Protein AF-A0A9X3F4F7-F1 (afdb_monomer_lite)

pLDDT: mean 77.29, std 17.69, range [34.66, 97.25]

Radius of gyration: 25.92 Å; chains: 1; bounding box: 95×56×56 Å

Organism: NCBI:txid889268

Sequence (203 aa):
MKIRSVAHRDLDVLRWAEISLAAAAAADTDDLLGTLRLRLQQIVFEAGGRPVLARVLVDGATHLHARLAAHPEPFAAQARAIAADLGDVWIEQVRFRTRPPAETEHGELLALHQALRDELEALAADPQRLAEYGPALAPLGSLVAPYLGLRPDDPEHLAARLSEVEALLLGLLAPDHPHPRPAAHLPAQDPAPVRASEHPEPR

Secondary structure (DSSP, 8-state):
------------SSEEEEEEEEGGG-SSHHHHHHHHHHHHHHHHHHHTSS-EEEEEEEEEE-TTHHHHHH-HHHHHHHHHHHHHHHSSEEEEEEEEEEE--TT---HHHHHHHHHHHHHHHHHHT-HHHHHTTHHHHHHHHHHHTTTS---TT-HHHHHHHHHHHHHHHHHHTSTTS---PPP--------------PPPPP-

Structure (mmCIF, N/CA/C/O backbone):
data_AF-A0A9X3F4F7-F1
#
_entry.id   AF-A0A9X3F4F7-F1
#
loop_
_atom_site.group_PDB
_atom_site.id
_atom_site.type_symbol
_atom_site.label_atom_id
_atom_site.label_alt_id
_atom_site.label_comp_id
_atom_site.label_asym_id
_atom_site.label_entity_id
_atom_site.label_seq_id
_atom_site.pdbx_PDB_ins_code
_atom_site.Cartn_x
_atom_site.Cartn_y
_atom_site.Cartn_z
_atom_site.occupancy
_atom_site.B_iso_or_equiv
_atom_site.auth_seq_id
_atom_site.auth_comp_id
_atom_site.auth_asym_id
_atom_site.auth_atom_id
_atom_site.pdbx_PDB_model_num
ATOM 1 N N . MET A 1 1 ? -17.962 -40.912 28.529 1.00 48.28 1 MET A N 1
ATOM 2 C CA . MET A 1 1 ? -17.866 -39.537 29.069 1.00 48.28 1 MET A CA 1
ATOM 3 C C . MET A 1 1 ? -18.804 -38.655 28.252 1.00 48.28 1 MET A C 1
ATOM 5 O O . MET A 1 1 ? -18.691 -38.684 27.036 1.00 48.28 1 MET A O 1
ATOM 9 N N . LYS A 1 2 ? -19.794 -37.987 28.864 1.00 70.25 2 LYS A N 1
ATOM 10 C CA . LYS A 1 2 ? -20.764 -37.124 28.154 1.00 70.25 2 LYS A CA 1
ATOM 11 C C . LYS A 1 2 ? -20.576 -35.673 28.599 1.00 70.25 2 LYS A C 1
ATOM 13 O O . LYS A 1 2 ? -20.484 -35.417 29.796 1.00 70.25 2 LYS A O 1
ATOM 18 N N . ILE A 1 3 ? -20.514 -34.753 27.640 1.00 80.25 3 ILE A N 1
ATOM 19 C CA . ILE A 1 3 ? -20.420 -33.307 27.881 1.00 80.25 3 ILE A CA 1
ATOM 20 C C . ILE A 1 3 ? -21.778 -32.813 28.403 1.00 80.25 3 ILE A C 1
ATOM 22 O O . ILE A 1 3 ? -22.813 -33.156 27.835 1.00 80.25 3 ILE A O 1
ATOM 26 N N . ARG A 1 4 ? -21.772 -32.050 29.507 1.00 87.31 4 ARG A N 1
ATOM 27 C CA . ARG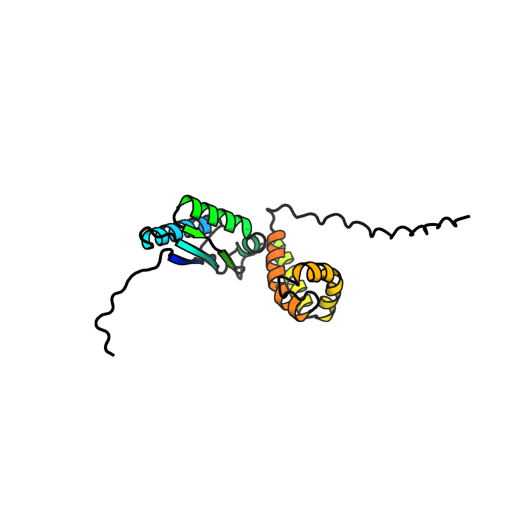 A 1 4 ? -22.987 -31.552 30.185 1.00 87.31 4 ARG A CA 1
ATOM 28 C C . ARG A 1 4 ? -23.524 -30.247 29.594 1.00 87.31 4 ARG A C 1
ATOM 30 O O . ARG A 1 4 ? -24.734 -30.061 29.572 1.00 87.31 4 ARG A O 1
ATOM 37 N N . SER A 1 5 ? -22.646 -29.366 29.126 1.00 81.50 5 SER A N 1
ATOM 38 C CA . SER A 1 5 ? -23.013 -28.151 28.398 1.00 81.50 5 SER A CA 1
ATOM 39 C C . SER A 1 5 ? -21.795 -27.568 27.685 1.00 81.50 5 SER A C 1
ATOM 41 O O . SER A 1 5 ? -20.651 -27.865 28.033 1.00 81.50 5 SER A O 1
ATOM 43 N N . VAL A 1 6 ? -22.060 -26.732 26.686 1.00 81.38 6 VAL A N 1
ATOM 44 C CA . VAL A 1 6 ? -21.076 -25.883 26.014 1.00 81.38 6 VAL A CA 1
ATOM 45 C C . VAL A 1 6 ? -21.613 -24.458 26.088 1.00 81.38 6 VAL A C 1
ATOM 47 O O . VAL A 1 6 ? -22.797 -24.237 25.839 1.00 81.38 6 VAL A O 1
ATOM 50 N N . ALA A 1 7 ? -20.763 -23.504 26.460 1.00 80.69 7 ALA A N 1
ATOM 51 C CA . ALA A 1 7 ? -21.097 -22.086 26.493 1.00 80.69 7 ALA A CA 1
ATOM 52 C C . ALA A 1 7 ? -20.003 -21.301 25.771 1.00 80.69 7 ALA A C 1
ATOM 54 O O . ALA A 1 7 ? -18.820 -21.480 26.060 1.00 80.69 7 ALA A O 1
ATOM 55 N N . HIS A 1 8 ? -20.403 -20.440 24.838 1.00 77.75 8 HIS A N 1
ATOM 56 C CA . HIS A 1 8 ? -19.481 -19.562 24.133 1.00 77.75 8 HIS A CA 1
ATOM 57 C C . HIS A 1 8 ? -18.966 -18.472 25.081 1.00 77.75 8 HIS A C 1
ATOM 59 O O . HIS A 1 8 ? -19.742 -17.855 25.815 1.00 77.75 8 HIS A O 1
ATOM 65 N N . ARG A 1 9 ? -17.652 -18.248 25.078 1.00 78.25 9 ARG A N 1
ATOM 66 C CA . ARG A 1 9 ? -16.990 -17.151 25.786 1.00 78.25 9 ARG A CA 1
ATOM 67 C C . ARG A 1 9 ? -16.047 -16.485 24.800 1.00 78.25 9 ARG A C 1
ATOM 69 O O . ARG A 1 9 ? -15.097 -17.118 24.352 1.00 78.25 9 ARG A O 1
ATOM 76 N N . ASP A 1 10 ? -16.319 -15.226 24.481 1.00 66.50 10 ASP A N 1
ATOM 77 C CA . ASP A 1 10 ? -15.391 -14.410 23.709 1.00 66.50 10 ASP A CA 1
ATOM 78 C C . ASP A 1 10 ? -14.140 -14.154 24.559 1.00 66.50 10 ASP A C 1
ATOM 80 O O . ASP A 1 10 ? -14.190 -13.435 25.554 1.00 66.50 10 ASP A O 1
ATOM 84 N N . LEU A 1 11 ? -13.030 -14.792 24.185 1.00 74.75 11 LEU A N 1
ATOM 85 C CA . LEU A 1 11 ? -11.696 -14.555 24.756 1.00 74.75 11 LEU A CA 1
ATOM 86 C C . LEU A 1 11 ? -10.902 -13.525 23.938 1.00 74.75 11 LEU A C 1
ATOM 88 O O . LEU A 1 11 ? -9.728 -13.286 24.209 1.00 74.75 11 LEU A O 1
ATOM 92 N N . ASP A 1 12 ? -11.531 -12.954 22.912 1.00 74.56 12 ASP A N 1
ATOM 93 C CA . ASP A 1 12 ? -10.879 -12.060 21.972 1.00 74.56 12 ASP A CA 1
ATOM 94 C C . ASP A 1 12 ? -10.827 -10.622 22.506 1.00 74.56 12 ASP A C 1
ATOM 96 O O . ASP A 1 12 ? -11.859 -9.961 22.674 1.00 74.56 12 ASP A O 1
ATOM 100 N N . VAL A 1 13 ? -9.605 -10.158 22.760 1.00 79.44 13 VAL A N 1
ATOM 101 C CA . VAL A 1 13 ? -9.284 -8.811 23.246 1.00 79.44 13 VAL A CA 1
ATOM 102 C C . VAL A 1 13 ? -8.933 -7.837 22.115 1.00 79.44 13 VAL A C 1
ATOM 104 O O . VAL A 1 13 ? -8.799 -6.651 22.392 1.00 79.44 13 VAL A O 1
ATOM 107 N N . LEU A 1 14 ? -8.786 -8.306 20.866 1.00 87.25 14 LEU A N 1
ATOM 108 C CA . LEU A 1 14 ? -8.334 -7.511 19.717 1.00 87.25 14 LEU A CA 1
ATOM 109 C C . LEU A 1 14 ? -8.944 -8.036 18.408 1.00 87.25 14 LEU A C 1
ATOM 111 O O . LEU A 1 14 ? -8.651 -9.145 17.970 1.00 87.25 14 LEU A O 1
ATOM 115 N N . ARG A 1 15 ? -9.710 -7.201 17.703 1.00 90.31 15 ARG A N 1
ATOM 116 C CA . ARG A 1 15 ? -10.307 -7.582 16.417 1.00 90.31 15 ARG A CA 1
ATOM 117 C C . ARG A 1 15 ? -9.332 -7.390 15.261 1.00 90.31 15 ARG A C 1
ATOM 119 O O . ARG A 1 15 ? -8.760 -6.322 15.096 1.00 90.31 15 ARG A O 1
ATOM 126 N N . TRP A 1 16 ? -9.196 -8.403 14.415 1.00 93.00 16 TRP A N 1
ATOM 127 C CA . TRP A 1 16 ? -8.450 -8.295 13.163 1.00 93.00 16 TRP A CA 1
ATOM 128 C C . TRP A 1 16 ? -9.376 -7.875 12.027 1.00 93.00 16 TRP A C 1
ATOM 130 O O . TRP A 1 16 ? -10.472 -8.421 11.893 1.00 93.00 16 TRP A O 1
ATOM 140 N N . ALA A 1 17 ? -8.927 -6.936 11.199 1.00 93.75 17 ALA A N 1
ATOM 141 C CA . ALA A 1 17 ? -9.677 -6.461 10.045 1.00 93.75 17 ALA A CA 1
ATOM 142 C C . ALA A 1 17 ? -8.790 -6.353 8.802 1.00 93.75 17 ALA A C 1
ATOM 144 O O . ALA A 1 17 ? -7.633 -5.941 8.874 1.00 93.75 17 ALA A O 1
ATOM 145 N N . GLU A 1 18 ? -9.356 -6.679 7.644 1.00 95.19 18 GLU A N 1
ATOM 146 C CA . GLU A 1 18 ? -8.741 -6.423 6.345 1.00 95.19 18 GLU A CA 1
ATOM 147 C C . GLU A 1 18 ? -9.591 -5.401 5.589 1.00 95.19 18 GLU A C 1
ATOM 149 O O . GLU A 1 18 ? -10.805 -5.553 5.460 1.00 95.19 18 GLU A O 1
ATOM 154 N N . ILE A 1 19 ? -8.952 -4.333 5.118 1.00 96.00 19 ILE A N 1
ATOM 155 C CA . ILE A 1 19 ? -9.591 -3.212 4.437 1.00 96.00 19 ILE A CA 1
ATOM 156 C C . ILE A 1 19 ? -9.089 -3.190 3.004 1.00 96.00 19 ILE A C 1
ATOM 158 O O . ILE A 1 19 ? -7.913 -2.927 2.764 1.00 96.00 19 ILE A O 1
ATOM 162 N N . SER A 1 20 ? -9.989 -3.417 2.052 1.00 94.69 20 SER A N 1
ATOM 163 C CA . SER A 1 20 ? -9.692 -3.252 0.632 1.00 94.69 20 SER A CA 1
ATOM 164 C C . SER A 1 20 ? -10.187 -1.892 0.141 1.00 94.69 20 SER A C 1
ATOM 166 O O . SER A 1 20 ? -11.352 -1.533 0.333 1.00 94.69 20 SER A O 1
ATOM 168 N N . LEU A 1 21 ? -9.289 -1.130 -0.480 1.00 95.00 21 LEU A N 1
ATOM 169 C CA . LEU A 1 21 ? -9.557 0.164 -1.094 1.00 95.00 21 LEU A CA 1
ATOM 170 C C . LEU A 1 21 ? -9.419 0.030 -2.610 1.00 95.00 21 LEU A C 1
ATOM 172 O O . LEU A 1 21 ? -8.354 -0.331 -3.113 1.00 95.00 21 LEU A O 1
ATOM 176 N N . ALA A 1 22 ? -10.492 0.341 -3.337 1.00 92.31 22 ALA A N 1
ATOM 177 C CA . ALA A 1 22 ? -10.493 0.329 -4.794 1.00 92.31 22 ALA A CA 1
ATOM 178 C C . ALA A 1 22 ? -9.836 1.607 -5.335 1.00 92.31 22 ALA A C 1
ATOM 180 O O . ALA A 1 22 ? -10.431 2.683 -5.307 1.00 92.31 22 ALA A O 1
ATOM 181 N N . ALA A 1 23 ? -8.622 1.482 -5.865 1.00 89.69 23 ALA A N 1
ATOM 182 C CA . ALA A 1 23 ? -7.844 2.600 -6.393 1.00 89.69 23 ALA A CA 1
ATOM 183 C C . ALA A 1 23 ? -8.401 3.181 -7.699 1.00 89.69 23 ALA A C 1
ATOM 185 O O . ALA A 1 23 ? -8.125 4.331 -8.025 1.00 89.69 23 ALA A O 1
ATOM 186 N N . ALA A 1 24 ? -9.212 2.407 -8.425 1.00 85.88 24 ALA A N 1
ATOM 187 C CA . ALA A 1 24 ? -9.832 2.838 -9.677 1.00 85.88 24 ALA A CA 1
ATOM 188 C C . ALA A 1 24 ? -10.866 3.962 -9.505 1.00 85.88 24 ALA A C 1
ATOM 190 O O . ALA A 1 24 ? -11.158 4.667 -10.464 1.00 85.88 24 ALA A O 1
ATOM 191 N N . ALA A 1 25 ? -11.436 4.112 -8.306 1.00 78.50 25 ALA A N 1
ATOM 192 C CA . ALA A 1 25 ? -12.471 5.105 -8.025 1.00 78.50 25 ALA A CA 1
ATOM 193 C C . ALA A 1 25 ? -11.921 6.422 -7.448 1.00 78.50 25 ALA A C 1
ATOM 195 O O . ALA A 1 25 ? -12.693 7.356 -7.257 1.00 78.50 25 ALA A O 1
ATOM 196 N N . ALA A 1 26 ? -10.625 6.487 -7.138 1.00 86.31 26 ALA A N 1
ATOM 197 C CA . ALA A 1 26 ? -10.009 7.641 -6.494 1.00 86.31 26 ALA A CA 1
ATOM 198 C C . ALA A 1 26 ? -9.350 8.559 -7.527 1.00 86.31 26 ALA A C 1
ATOM 200 O O . ALA A 1 26 ? -8.598 8.078 -8.378 1.00 86.31 26 ALA A O 1
ATOM 201 N N . ALA A 1 27 ? -9.597 9.868 -7.439 1.00 81.69 27 ALA A N 1
ATOM 202 C CA . ALA A 1 27 ? -8.935 10.853 -8.290 1.00 81.69 27 ALA A CA 1
ATOM 203 C C . ALA A 1 27 ? -7.519 11.169 -7.789 1.00 81.69 27 ALA A C 1
ATOM 205 O O . ALA A 1 27 ? -6.630 11.469 -8.585 1.00 81.69 27 ALA A O 1
ATOM 206 N N . ASP A 1 28 ? -7.277 11.060 -6.485 1.00 86.06 28 ASP A N 1
ATOM 207 C CA . ASP A 1 28 ? -5.967 11.276 -5.883 1.00 86.06 28 ASP A CA 1
ATOM 208 C C . ASP A 1 28 ? -5.740 10.430 -4.612 1.00 86.06 28 ASP A C 1
ATOM 210 O O . ASP A 1 28 ? -6.482 9.500 -4.288 1.00 86.06 28 ASP A O 1
ATOM 214 N N . THR A 1 29 ? -4.626 10.693 -3.924 1.00 89.12 29 THR A N 1
ATOM 215 C CA . THR A 1 29 ? -4.279 9.988 -2.683 1.00 89.12 29 THR A CA 1
ATOM 216 C C . THR A 1 29 ? -5.189 10.413 -1.532 1.00 89.12 29 THR A C 1
ATOM 218 O O . THR A 1 29 ? -5.467 9.590 -0.659 1.00 89.12 29 THR A O 1
ATOM 221 N N . ASP A 1 30 ? -5.680 11.650 -1.532 1.00 90.50 30 ASP A N 1
ATOM 222 C CA . ASP A 1 30 ? -6.517 12.177 -0.459 1.00 90.50 30 ASP A CA 1
ATOM 223 C C . ASP A 1 30 ? -7.909 11.534 -0.505 1.00 90.50 30 ASP A C 1
ATOM 225 O O . ASP A 1 30 ? -8.441 11.164 0.542 1.00 90.50 30 ASP A O 1
ATOM 229 N N . ASP A 1 31 ? -8.439 11.251 -1.697 1.00 91.38 31 ASP A N 1
ATOM 230 C CA . ASP A 1 31 ? -9.654 10.448 -1.890 1.00 91.38 31 ASP A CA 1
ATOM 231 C C . ASP A 1 31 ? -9.524 9.032 -1.300 1.00 91.38 31 ASP A C 1
ATOM 233 O O . ASP A 1 31 ? -10.426 8.527 -0.614 1.00 91.38 31 ASP A O 1
ATOM 237 N N . LEU A 1 32 ? -8.382 8.372 -1.536 1.00 94.31 32 LEU A N 1
ATOM 238 C CA . LEU A 1 32 ? -8.089 7.055 -0.960 1.00 94.31 32 LEU A CA 1
ATOM 239 C C . LEU A 1 32 ? -8.010 7.117 0.569 1.00 94.31 32 LEU A C 1
ATOM 241 O O . LEU A 1 32 ? -8.560 6.247 1.248 1.00 94.31 32 LEU A O 1
ATOM 245 N N . LEU A 1 33 ? -7.350 8.139 1.115 1.00 95.69 33 LEU A N 1
ATOM 246 C CA . LEU A 1 33 ? -7.223 8.354 2.557 1.00 95.69 33 LEU A CA 1
ATOM 247 C C . LEU A 1 33 ? -8.569 8.709 3.205 1.00 95.69 33 LEU A C 1
ATOM 249 O O . LEU A 1 33 ? -8.875 8.224 4.297 1.00 95.69 33 LEU A O 1
ATOM 253 N N . GLY A 1 34 ? -9.410 9.486 2.522 1.00 95.31 34 GLY A N 1
ATOM 254 C CA . GLY A 1 34 ? -10.781 9.779 2.934 1.00 95.31 34 GLY A CA 1
ATOM 255 C C . GLY A 1 34 ? -11.637 8.514 2.983 1.00 95.31 34 GLY A C 1
ATOM 256 O O . GLY A 1 34 ? -12.302 8.245 3.985 1.00 95.31 34 GLY A O 1
ATOM 257 N N . THR A 1 35 ? -11.544 7.673 1.950 1.00 95.56 35 THR A N 1
ATOM 258 C CA . THR A 1 35 ? -12.221 6.367 1.914 1.00 95.56 35 THR A CA 1
ATOM 259 C C . THR A 1 35 ? -11.728 5.452 3.036 1.00 95.56 35 THR A C 1
ATOM 261 O O . THR A 1 35 ? -12.534 4.824 3.726 1.00 95.56 35 THR A O 1
ATOM 264 N N . LEU A 1 36 ? -10.413 5.404 3.270 1.00 96.69 36 LEU A N 1
ATOM 265 C CA . LEU A 1 36 ? -9.817 4.645 4.367 1.00 96.69 36 LEU A CA 1
ATOM 266 C C . LEU A 1 36 ? -10.353 5.105 5.725 1.00 96.69 36 LEU A C 1
ATOM 268 O O . LEU A 1 36 ? -10.736 4.265 6.537 1.00 96.69 36 LEU A O 1
ATOM 272 N N . ARG A 1 37 ? -10.422 6.419 5.966 1.00 97.25 37 ARG A N 1
ATOM 273 C CA . ARG A 1 37 ? -10.948 6.991 7.212 1.00 97.25 37 ARG A CA 1
ATOM 274 C C . ARG A 1 37 ? -12.373 6.516 7.488 1.00 97.25 37 ARG A C 1
ATOM 276 O O . ARG A 1 37 ? -12.643 6.048 8.591 1.00 97.25 37 ARG A O 1
ATOM 283 N N . LEU A 1 38 ? -13.253 6.579 6.488 1.00 96.50 38 LEU A N 1
ATOM 284 C CA . LEU A 1 38 ? -14.639 6.115 6.619 1.00 96.50 38 LEU A CA 1
ATOM 285 C C . LEU A 1 38 ? -14.712 4.616 6.944 1.00 96.50 38 LEU A C 1
ATOM 287 O O . LEU A 1 38 ? -15.485 4.202 7.808 1.00 96.50 38 LEU A O 1
ATOM 291 N N . ARG A 1 39 ? -13.877 3.795 6.295 1.00 96.19 39 ARG A N 1
ATOM 292 C CA . ARG A 1 39 ? -13.809 2.352 6.574 1.00 96.19 39 ARG A CA 1
ATOM 293 C C . ARG A 1 39 ? -13.300 2.061 7.981 1.00 96.19 39 ARG A C 1
ATOM 295 O O . ARG A 1 39 ? -13.906 1.257 8.677 1.00 96.19 39 ARG A O 1
ATOM 302 N N . LEU A 1 40 ? -12.236 2.728 8.423 1.00 96.00 40 LEU A N 1
ATOM 303 C CA . LEU A 1 40 ? -11.701 2.566 9.777 1.00 96.00 40 LEU A CA 1
ATOM 304 C C . LEU A 1 40 ? -12.742 2.940 10.839 1.00 96.00 40 LEU A C 1
ATOM 306 O O . LEU A 1 40 ? -12.942 2.174 11.776 1.00 96.00 40 LEU A O 1
ATOM 310 N N . GLN A 1 41 ? -13.458 4.055 10.657 1.00 95.62 41 GLN A N 1
ATOM 311 C CA . GLN A 1 41 ? -14.547 4.466 11.553 1.00 95.62 41 GLN A CA 1
ATOM 312 C C . GLN A 1 41 ? -15.634 3.394 11.672 1.00 95.62 41 GLN A C 1
ATOM 314 O O . GLN A 1 41 ? -16.074 3.080 12.778 1.00 95.62 41 GLN A O 1
ATOM 319 N N . GLN A 1 42 ? -16.042 2.810 10.543 1.00 94.88 42 GLN A N 1
ATOM 320 C CA . GLN A 1 42 ? -17.032 1.739 10.525 1.00 94.88 42 GLN A CA 1
ATOM 321 C C . GLN A 1 42 ? -16.550 0.516 11.322 1.00 94.88 42 GLN A C 1
ATOM 323 O O . GLN A 1 42 ? -17.289 -0.014 12.146 1.00 94.88 42 GLN A O 1
ATOM 328 N N . ILE A 1 43 ? -15.302 0.092 11.123 1.00 94.31 43 ILE A N 1
ATOM 329 C CA . ILE A 1 43 ? -14.771 -1.121 11.759 1.00 94.31 43 ILE A CA 1
ATOM 330 C C . ILE A 1 43 ? -14.569 -0.913 13.264 1.00 94.31 43 ILE A C 1
ATOM 332 O O . ILE A 1 43 ? -14.873 -1.807 14.049 1.00 94.31 43 ILE A O 1
ATOM 336 N N . VAL A 1 44 ? -14.103 0.267 13.685 1.00 93.69 44 VAL A N 1
ATOM 337 C CA . VAL A 1 44 ? -14.000 0.625 15.112 1.00 93.69 44 VAL A CA 1
ATOM 338 C C . VAL A 1 44 ? -15.378 0.587 15.775 1.00 93.69 44 VAL A C 1
ATOM 340 O O . VAL A 1 44 ? -15.530 0.022 16.860 1.00 93.69 44 VAL A O 1
ATOM 343 N N . PHE A 1 45 ? -16.403 1.118 15.104 1.00 92.69 45 PHE A N 1
ATOM 344 C CA . PHE A 1 45 ? -17.778 1.047 15.593 1.00 92.69 45 PHE A CA 1
ATOM 345 C C . PHE A 1 45 ? -18.268 -0.407 15.722 1.00 92.69 45 PHE A C 1
ATOM 347 O O . PHE A 1 45 ? -18.796 -0.796 16.764 1.00 92.69 45 PHE A O 1
ATOM 354 N N . GLU A 1 46 ? -18.036 -1.238 14.703 1.00 90.31 46 GLU A N 1
ATOM 355 C CA . GLU A 1 46 ? -18.406 -2.662 14.694 1.00 90.31 46 GLU A CA 1
ATOM 356 C C . GLU A 1 46 ? -17.633 -3.496 15.732 1.00 90.31 46 GLU A C 1
ATOM 358 O O . GLU A 1 46 ? -18.150 -4.489 16.254 1.00 90.31 46 GLU A O 1
ATOM 363 N N . ALA A 1 47 ? -16.410 -3.091 16.084 1.00 89.19 47 ALA A N 1
ATOM 364 C CA . ALA A 1 47 ? -15.592 -3.775 17.081 1.00 89.19 47 ALA A CA 1
ATOM 365 C C . ALA A 1 47 ? -16.175 -3.681 18.502 1.00 89.19 47 ALA A C 1
ATOM 367 O O . ALA A 1 47 ? -15.860 -4.533 19.350 1.00 89.19 47 ALA A O 1
ATOM 368 N N . GLY A 1 48 ? -17.066 -2.710 18.744 1.00 86.62 48 GLY A N 1
ATOM 369 C CA . GLY A 1 48 ? -17.840 -2.583 19.978 1.00 86.62 48 GLY A CA 1
ATOM 370 C C . GLY A 1 48 ? -16.972 -2.284 21.200 1.00 86.62 48 GLY A C 1
ATOM 371 O O . GLY A 1 48 ? -17.169 -2.895 22.248 1.00 86.62 48 GLY A O 1
ATOM 372 N N . GLY A 1 49 ? -15.982 -1.397 21.049 1.00 85.81 49 GLY A N 1
ATOM 373 C CA . GLY A 1 49 ? -15.062 -0.996 22.123 1.00 85.81 49 GLY A CA 1
ATOM 374 C C . GLY A 1 49 ? -13.857 -1.920 22.320 1.00 85.81 49 GLY A C 1
ATOM 375 O O . GLY A 1 49 ? -13.139 -1.787 23.307 1.00 85.81 49 GLY A O 1
ATOM 376 N N . ARG A 1 50 ? -13.630 -2.869 21.405 1.00 89.75 50 ARG A N 1
ATOM 377 C CA . ARG A 1 50 ? -12.372 -3.622 21.342 1.00 89.75 50 ARG A CA 1
ATOM 378 C C . ARG A 1 50 ? -11.403 -2.947 20.380 1.00 89.75 50 ARG A C 1
ATOM 380 O O . ARG A 1 50 ? -11.850 -2.512 19.319 1.00 89.75 50 ARG A O 1
ATOM 387 N N . PRO A 1 51 ? -10.099 -2.939 20.696 1.00 91.88 51 PRO A N 1
ATOM 388 C CA . PRO A 1 51 ? -9.098 -2.456 19.768 1.00 91.88 51 PRO A CA 1
ATOM 389 C C . PRO A 1 51 ? -9.113 -3.284 18.477 1.00 91.88 51 PRO A C 1
ATOM 391 O O . PRO A 1 51 ? -9.410 -4.485 18.492 1.00 91.88 51 PRO A O 1
ATOM 394 N N . VAL A 1 52 ? -8.772 -2.641 17.364 1.00 95.31 52 VAL A N 1
ATOM 395 C CA . VAL A 1 52 ? -8.719 -3.236 16.029 1.00 95.31 52 VAL A CA 1
ATOM 396 C C . VAL A 1 52 ? -7.290 -3.202 15.499 1.00 95.31 52 VAL A C 1
ATOM 398 O O . VAL A 1 52 ? -6.623 -2.172 15.540 1.00 95.31 52 VAL A O 1
ATOM 401 N N . LEU A 1 53 ? -6.825 -4.310 14.937 1.00 96.19 53 LEU A N 1
ATOM 402 C CA . LEU A 1 53 ? -5.620 -4.356 14.121 1.00 96.19 53 LEU A CA 1
ATOM 403 C C . LEU A 1 53 ? -6.023 -4.535 12.656 1.00 96.19 53 LEU A C 1
ATOM 405 O O . LEU A 1 53 ? -6.606 -5.552 12.278 1.00 96.19 53 LEU A O 1
ATOM 409 N N . ALA A 1 54 ? -5.745 -3.522 11.840 1.00 96.50 54 ALA A N 1
ATOM 410 C CA . ALA A 1 54 ? -6.165 -3.441 10.452 1.00 96.50 54 ALA A CA 1
ATOM 411 C C . ALA A 1 54 ? -4.994 -3.660 9.482 1.00 96.50 54 ALA A C 1
ATOM 413 O O . ALA A 1 54 ? -3.910 -3.088 9.631 1.00 96.50 54 ALA A O 1
ATOM 414 N N . ARG A 1 55 ? -5.246 -4.435 8.428 1.00 97.25 55 ARG A N 1
ATOM 415 C C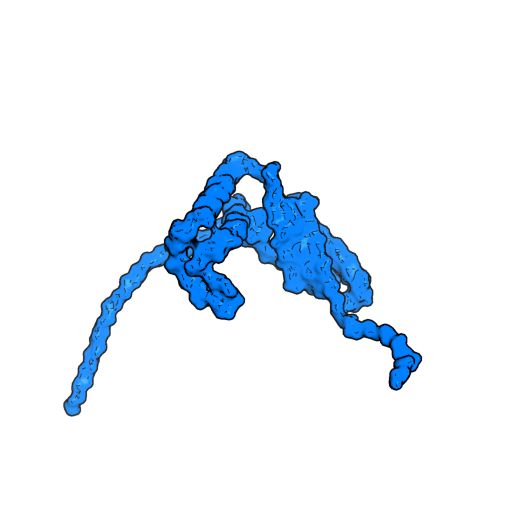A . ARG A 1 55 ? -4.402 -4.523 7.232 1.00 97.25 55 ARG A CA 1
ATOM 416 C C . ARG A 1 55 ? -5.094 -3.810 6.086 1.00 97.25 55 ARG A C 1
ATOM 418 O O . ARG A 1 55 ? -6.261 -4.076 5.818 1.00 97.25 55 ARG A O 1
ATOM 425 N N . VAL A 1 56 ? -4.383 -2.922 5.405 1.00 97.25 56 VAL A N 1
ATOM 426 C CA . VAL A 1 56 ? -4.926 -2.154 4.280 1.00 97.25 56 VAL A CA 1
ATOM 427 C C . VAL A 1 56 ? -4.350 -2.690 2.977 1.00 97.25 56 VAL A C 1
ATOM 429 O O . VAL A 1 56 ? -3.136 -2.824 2.841 1.00 97.25 56 VAL A O 1
ATOM 432 N N . LEU A 1 57 ? -5.217 -2.963 2.009 1.00 96.38 57 LEU A N 1
ATOM 433 C CA . LEU A 1 57 ? -4.870 -3.316 0.640 1.00 96.38 57 LEU A CA 1
ATOM 434 C C . LEU A 1 57 ? -5.453 -2.267 -0.309 1.00 96.38 57 LEU A C 1
ATOM 436 O O . LEU A 1 57 ? -6.669 -2.145 -0.426 1.00 96.38 57 LEU A O 1
ATOM 440 N N . VAL A 1 58 ? -4.590 -1.543 -1.011 1.00 95.56 58 VAL A N 1
ATOM 441 C CA . VAL A 1 58 ? -4.975 -0.650 -2.109 1.00 95.56 58 VAL A CA 1
ATOM 442 C C . VAL A 1 58 ? -4.847 -1.427 -3.414 1.00 95.56 58 VAL A C 1
ATOM 444 O O . VAL A 1 58 ? -3.752 -1.879 -3.743 1.00 95.56 58 VAL A O 1
ATOM 447 N N . ASP A 1 59 ? -5.943 -1.608 -4.146 1.00 93.81 59 ASP A N 1
ATOM 448 C CA . ASP A 1 59 ? -6.008 -2.517 -5.296 1.00 93.81 59 ASP A CA 1
ATOM 449 C C . ASP A 1 59 ? -6.717 -1.892 -6.502 1.00 93.81 59 ASP A C 1
ATOM 451 O O . ASP A 1 59 ? -7.641 -1.090 -6.357 1.00 93.81 59 ASP A O 1
ATOM 455 N N . GLY A 1 60 ? -6.307 -2.299 -7.703 1.00 89.81 60 GLY A N 1
ATOM 456 C CA . GLY A 1 60 ? -6.974 -1.942 -8.956 1.00 89.81 60 GLY A CA 1
ATOM 457 C C . GLY A 1 60 ? -6.159 -1.062 -9.904 1.00 89.81 60 GLY A C 1
ATOM 458 O O . GLY A 1 60 ? -5.029 -0.659 -9.625 1.00 89.81 60 GLY A O 1
ATOM 459 N N . ALA A 1 61 ? -6.742 -0.797 -11.075 1.00 86.31 61 ALA A N 1
ATOM 460 C CA . ALA A 1 61 ? -6.131 0.057 -12.088 1.00 86.31 61 ALA A CA 1
ATOM 461 C C . ALA A 1 61 ? -6.283 1.532 -11.699 1.00 86.31 61 ALA A C 1
ATOM 463 O O . ALA A 1 61 ? -7.400 1.968 -11.445 1.00 86.31 61 ALA A O 1
ATOM 464 N N . THR A 1 62 ? -5.191 2.291 -11.633 1.00 86.81 62 THR A N 1
ATOM 465 C CA . THR A 1 62 ? -5.217 3.700 -11.214 1.00 86.81 62 THR A CA 1
ATOM 466 C C . THR A 1 62 ? -4.049 4.472 -11.814 1.00 86.81 62 THR A C 1
ATOM 468 O O . THR A 1 62 ? -2.934 3.957 -11.904 1.00 86.81 62 THR A O 1
ATOM 471 N N . HIS A 1 63 ? -4.275 5.732 -12.186 1.00 83.06 63 HIS A N 1
ATOM 472 C CA . HIS A 1 63 ? -3.211 6.662 -12.586 1.00 83.06 63 HIS A CA 1
ATOM 473 C C . HIS A 1 63 ? -2.235 6.959 -11.438 1.00 83.06 63 HIS A C 1
ATOM 475 O O . HIS A 1 63 ? -1.119 7.407 -11.671 1.00 83.06 63 HIS A O 1
ATOM 481 N N . LEU A 1 64 ? -2.615 6.654 -10.195 1.00 86.38 64 LEU A N 1
ATOM 482 C CA . LEU A 1 64 ? -1.756 6.790 -9.019 1.00 86.38 64 LEU A CA 1
ATOM 483 C C . LEU A 1 64 ? -0.707 5.681 -8.895 1.00 86.38 64 LEU A C 1
ATOM 485 O O . LEU A 1 64 ? 0.109 5.729 -7.975 1.00 86.38 64 LEU A O 1
ATOM 489 N N . HIS A 1 65 ? -0.730 4.680 -9.783 1.00 86.69 65 HIS A N 1
ATOM 490 C CA . HIS A 1 65 ? 0.116 3.494 -9.687 1.00 86.69 65 HIS A CA 1
ATOM 491 C C . HIS A 1 65 ? 1.600 3.847 -9.560 1.00 86.69 65 HIS A C 1
ATOM 493 O O . HIS A 1 65 ? 2.222 3.441 -8.582 1.00 86.69 65 HIS A O 1
ATOM 499 N N . ALA A 1 66 ? 2.130 4.660 -10.480 1.00 78.06 66 ALA A N 1
ATOM 500 C CA . ALA A 1 66 ? 3.536 5.056 -10.481 1.00 78.06 66 ALA A CA 1
ATOM 501 C C . ALA A 1 66 ? 3.935 5.722 -9.150 1.00 78.06 66 ALA A C 1
ATOM 503 O O . ALA A 1 66 ? 4.895 5.313 -8.500 1.00 78.06 66 ALA A O 1
ATOM 504 N N . ARG A 1 67 ? 3.131 6.681 -8.670 1.00 80.75 67 ARG A N 1
ATOM 505 C CA . ARG A 1 67 ? 3.380 7.384 -7.400 1.00 80.75 67 ARG A CA 1
ATOM 506 C C . ARG A 1 67 ? 3.380 6.440 -6.194 1.00 80.75 67 ARG A C 1
ATOM 508 O O . ARG A 1 67 ? 4.270 6.528 -5.353 1.00 80.75 67 ARG A O 1
ATOM 515 N N . LEU A 1 68 ? 2.382 5.560 -6.096 1.00 87.00 68 LEU A N 1
ATOM 516 C CA . LEU A 1 68 ? 2.247 4.619 -4.977 1.00 87.00 68 LEU A CA 1
ATOM 517 C C . LEU A 1 68 ? 3.328 3.529 -5.000 1.00 87.00 68 LEU A C 1
ATOM 519 O O . LEU A 1 68 ? 3.728 3.061 -3.937 1.00 87.00 68 LEU A O 1
ATOM 523 N N . ALA A 1 69 ? 3.801 3.141 -6.187 1.00 84.56 69 ALA A N 1
ATOM 524 C CA . ALA A 1 69 ? 4.871 2.164 -6.354 1.00 84.56 69 ALA A CA 1
ATOM 525 C C . ALA A 1 69 ? 6.245 2.735 -5.972 1.00 84.56 69 ALA A C 1
ATOM 527 O O . ALA A 1 69 ? 6.988 2.083 -5.243 1.00 84.56 69 ALA A O 1
ATOM 528 N N . ALA A 1 70 ? 6.577 3.955 -6.412 1.00 78.12 70 ALA A N 1
ATOM 529 C CA . ALA A 1 70 ? 7.857 4.577 -6.063 1.00 78.12 70 ALA A CA 1
ATOM 530 C C . ALA A 1 70 ? 7.924 5.042 -4.604 1.00 78.12 70 ALA A C 1
ATOM 532 O O . ALA A 1 70 ? 8.985 4.971 -3.981 1.00 78.12 70 ALA A O 1
ATOM 533 N N . HIS A 1 71 ? 6.805 5.521 -4.051 1.00 78.56 71 HIS A N 1
ATOM 534 C CA . HIS A 1 71 ? 6.763 6.107 -2.711 1.00 78.56 71 HIS A CA 1
ATOM 535 C C . HIS A 1 71 ? 5.552 5.606 -1.902 1.00 78.56 71 HIS A C 1
ATOM 537 O O . HIS A 1 71 ? 4.587 6.351 -1.697 1.00 78.56 71 HIS A O 1
ATOM 543 N N . PRO A 1 72 ? 5.589 4.360 -1.397 1.00 88.31 72 PRO A N 1
ATOM 544 C CA . PRO A 1 72 ? 4.500 3.818 -0.584 1.00 88.31 72 PRO A CA 1
ATOM 545 C C . PRO A 1 72 ? 4.422 4.445 0.824 1.00 88.31 72 PRO A C 1
ATOM 547 O O . PRO A 1 72 ? 3.339 4.583 1.405 1.00 88.31 72 PRO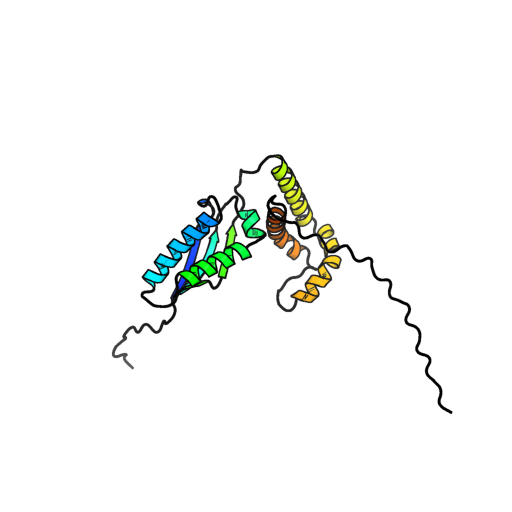 A O 1
ATOM 550 N N . GLU A 1 73 ? 5.559 4.868 1.374 1.00 91.31 73 GLU A N 1
ATOM 551 C CA . GLU A 1 73 ? 5.722 5.338 2.753 1.00 91.31 73 GLU A CA 1
ATOM 552 C C . GLU A 1 73 ? 4.885 6.571 3.112 1.00 91.31 73 GLU A C 1
ATOM 554 O O . GLU A 1 73 ? 4.243 6.533 4.163 1.00 91.31 73 GLU A O 1
ATOM 559 N N . PRO A 1 74 ? 4.815 7.638 2.290 1.00 92.38 74 PRO A N 1
ATOM 560 C CA . PRO A 1 74 ? 3.953 8.786 2.568 1.00 92.38 74 PRO A CA 1
ATOM 561 C C . PRO A 1 74 ? 2.483 8.401 2.759 1.00 92.38 74 PRO A C 1
ATOM 563 O O . PRO A 1 74 ? 1.842 8.870 3.699 1.00 92.38 74 PRO A O 1
ATOM 566 N N . PHE A 1 75 ? 1.954 7.510 1.914 1.00 94.62 75 PHE A N 1
ATOM 567 C CA . PHE A 1 75 ? 0.586 7.014 2.060 1.00 94.62 75 PHE A CA 1
ATOM 568 C C . PHE A 1 75 ? 0.440 6.200 3.347 1.00 94.62 75 PHE A C 1
ATOM 570 O O . PHE A 1 75 ? -0.484 6.421 4.128 1.00 94.62 75 PHE A O 1
ATOM 577 N N . ALA A 1 76 ? 1.369 5.275 3.602 1.00 94.75 76 ALA A N 1
ATOM 578 C CA . ALA A 1 76 ? 1.328 4.428 4.789 1.00 94.75 76 ALA A CA 1
ATOM 579 C C . ALA A 1 76 ? 1.465 5.231 6.096 1.00 94.75 76 ALA A C 1
ATOM 581 O O . ALA A 1 76 ? 0.841 4.890 7.101 1.00 94.75 76 ALA A O 1
ATOM 582 N N . ALA A 1 77 ? 2.258 6.303 6.101 1.00 95.88 77 ALA A N 1
ATOM 583 C CA . ALA A 1 77 ? 2.395 7.213 7.232 1.00 95.88 77 ALA A CA 1
ATOM 584 C C . ALA A 1 77 ? 1.089 7.969 7.502 1.00 95.88 77 ALA A C 1
ATOM 586 O O . ALA A 1 77 ? 0.623 7.987 8.640 1.00 95.88 77 ALA A O 1
ATOM 587 N N . GLN A 1 78 ? 0.455 8.517 6.461 1.00 96.56 78 GLN A N 1
ATOM 588 C CA . GLN A 1 78 ? -0.835 9.198 6.595 1.00 96.56 78 GLN A CA 1
ATOM 589 C C . GLN A 1 78 ? -1.951 8.244 7.030 1.00 96.56 78 GLN A C 1
ATOM 591 O O . GLN A 1 78 ? -2.724 8.570 7.926 1.00 96.56 78 GLN A O 1
ATOM 596 N N . ALA A 1 79 ? -1.991 7.032 6.477 1.00 96.62 79 ALA A N 1
ATOM 597 C CA . ALA A 1 79 ? -2.914 5.989 6.907 1.00 96.62 79 ALA A CA 1
ATOM 598 C C . ALA A 1 79 ? -2.770 5.694 8.414 1.00 96.62 79 ALA A C 1
ATOM 600 O O . ALA A 1 79 ? -3.765 5.638 9.137 1.00 96.62 79 ALA A O 1
ATOM 601 N N . ARG A 1 80 ? -1.532 5.549 8.910 1.00 97.12 80 ARG A N 1
ATOM 602 C CA . ARG A 1 80 ? -1.263 5.338 10.343 1.00 97.12 80 ARG A CA 1
ATOM 603 C C . ARG A 1 80 ? -1.642 6.547 11.194 1.00 97.12 80 ARG A C 1
ATOM 605 O O . ARG A 1 80 ? -2.165 6.348 12.284 1.00 97.12 80 ARG A O 1
ATOM 612 N N . ALA A 1 81 ? -1.418 7.766 10.705 1.00 97.06 81 ALA A N 1
ATOM 613 C CA . ALA A 1 81 ? -1.849 8.983 11.390 1.00 97.06 81 ALA A CA 1
ATOM 614 C C . ALA A 1 81 ? -3.379 9.022 11.544 1.00 97.06 81 ALA A C 1
ATOM 616 O O . ALA A 1 81 ? -3.872 9.249 12.642 1.00 97.06 81 ALA A O 1
ATOM 617 N N . ILE A 1 82 ? -4.131 8.677 10.491 1.00 96.88 82 ILE A N 1
ATOM 618 C CA . ILE A 1 82 ? -5.600 8.569 10.552 1.00 96.88 82 ILE A CA 1
ATOM 619 C C . ILE A 1 82 ? -6.038 7.539 11.599 1.00 96.88 82 ILE A C 1
ATOM 621 O O . ILE A 1 82 ? -6.967 7.795 12.359 1.00 96.88 82 ILE A O 1
ATOM 625 N N . ALA A 1 83 ? -5.391 6.372 11.640 1.00 95.69 83 ALA A N 1
ATOM 626 C CA . ALA A 1 83 ? -5.705 5.348 12.632 1.00 95.69 83 ALA A CA 1
ATOM 627 C C . ALA A 1 83 ? -5.418 5.828 14.067 1.00 95.69 83 ALA A C 1
ATOM 629 O O . ALA A 1 83 ? -6.246 5.634 14.955 1.00 95.69 83 ALA A O 1
ATOM 630 N N . ALA A 1 84 ? -4.292 6.517 14.276 1.00 94.69 84 ALA A N 1
ATOM 631 C CA . ALA A 1 84 ? -3.939 7.103 15.566 1.00 94.69 84 ALA A CA 1
ATOM 632 C C . ALA A 1 84 ? -4.946 8.174 16.022 1.00 94.69 84 ALA A C 1
ATOM 634 O O . ALA A 1 84 ? -5.311 8.188 17.196 1.00 94.69 84 ALA A O 1
ATOM 635 N N . ASP A 1 85 ? -5.432 9.016 15.104 1.00 95.75 85 ASP A N 1
ATOM 636 C CA . ASP A 1 85 ? -6.447 10.040 15.388 1.00 95.75 85 ASP A CA 1
ATOM 637 C C . ASP A 1 85 ? -7.796 9.435 15.807 1.00 95.75 85 ASP A C 1
ATOM 639 O O . ASP A 1 85 ? -8.509 10.014 16.627 1.00 95.75 85 ASP A O 1
ATOM 643 N N . LEU A 1 86 ? -8.174 8.290 15.225 1.00 93.50 86 LEU A N 1
ATOM 644 C CA . LEU A 1 86 ? -9.440 7.617 15.532 1.00 93.50 86 LEU A CA 1
ATOM 645 C C . LEU A 1 86 ? -9.417 6.906 16.889 1.00 93.50 86 LEU A C 1
ATOM 647 O O . LEU A 1 86 ? -10.467 6.794 17.520 1.00 93.50 86 LEU A O 1
ATOM 651 N N . GLY A 1 87 ? -8.242 6.456 17.337 1.00 89.94 87 GLY A N 1
ATOM 652 C CA . GLY A 1 87 ? -8.107 5.644 18.542 1.00 89.94 87 GLY A CA 1
ATOM 653 C C . GLY A 1 87 ? -8.685 4.238 18.364 1.00 89.94 87 GLY A C 1
ATOM 654 O O . GLY A 1 87 ? -9.455 3.963 17.446 1.00 89.94 87 GLY A O 1
ATOM 655 N N . ASP A 1 88 ? -8.262 3.312 19.225 1.00 91.81 88 ASP A N 1
ATOM 656 C CA . ASP A 1 88 ? -8.714 1.913 19.219 1.00 91.81 88 ASP A CA 1
ATOM 657 C C . ASP A 1 88 ? -8.538 1.172 17.876 1.00 91.81 88 ASP A C 1
ATOM 659 O O . ASP A 1 88 ? -9.107 0.101 17.671 1.00 91.81 88 ASP A O 1
ATOM 663 N N . VAL A 1 89 ? -7.703 1.688 16.967 1.00 95.75 89 VAL A N 1
ATOM 664 C CA . VAL A 1 89 ? -7.314 1.019 15.725 1.00 95.75 89 VAL A CA 1
ATOM 665 C C . VAL A 1 89 ? -5.845 1.262 15.392 1.00 95.75 89 VAL A C 1
ATOM 667 O O . VAL A 1 89 ? -5.338 2.378 15.472 1.00 95.75 89 VAL A O 1
ATOM 670 N N . TRP A 1 90 ? -5.156 0.204 14.973 1.00 96.06 90 TRP A N 1
ATOM 671 C CA . TRP A 1 90 ? -3.773 0.243 14.511 1.00 96.06 90 TRP A CA 1
ATOM 672 C C . TRP A 1 90 ? -3.672 -0.353 13.120 1.00 96.06 90 TRP A C 1
ATOM 674 O O . TRP A 1 90 ? -4.256 -1.397 12.841 1.00 96.06 90 TRP A O 1
ATOM 684 N N . ILE A 1 91 ? -2.887 0.280 12.251 1.00 96.75 91 ILE A N 1
ATOM 685 C CA . ILE A 1 91 ? -2.558 -0.290 10.945 1.00 96.75 91 ILE A CA 1
ATOM 686 C C . ILE A 1 91 ? -1.269 -1.087 11.075 1.00 96.75 91 ILE A C 1
ATOM 688 O O . ILE A 1 91 ? -0.193 -0.520 11.269 1.00 96.75 91 ILE A O 1
ATOM 692 N N . GLU A 1 92 ? -1.383 -2.401 10.927 1.00 95.19 92 GLU A N 1
ATOM 693 C CA . GLU A 1 92 ? -0.236 -3.306 10.904 1.00 95.19 92 GLU A CA 1
ATOM 694 C C . GLU A 1 92 ? 0.560 -3.129 9.609 1.00 95.19 92 GLU A C 1
ATOM 696 O O . GLU A 1 92 ? 1.774 -2.927 9.625 1.00 95.19 92 GLU A O 1
ATOM 701 N N . GLN A 1 93 ? -0.135 -3.180 8.472 1.00 93.75 93 GLN A N 1
ATOM 702 C CA . GLN A 1 93 ? 0.489 -3.153 7.158 1.00 93.75 93 GLN A CA 1
ATOM 703 C C . GLN A 1 93 ? -0.406 -2.455 6.135 1.00 93.75 93 GLN A C 1
ATOM 705 O O . GLN A 1 93 ? -1.625 -2.628 6.139 1.00 93.75 93 GLN A O 1
ATOM 710 N N . VAL A 1 94 ? 0.227 -1.716 5.221 1.00 95.69 94 VAL A N 1
ATOM 711 C CA . VAL A 1 94 ? -0.389 -1.221 3.987 1.00 95.69 94 VAL A CA 1
ATOM 712 C C . VAL A 1 94 ? 0.277 -1.926 2.809 1.00 95.69 94 VAL A C 1
ATOM 714 O O . VAL A 1 94 ? 1.503 -1.980 2.734 1.00 95.69 94 VAL A O 1
ATOM 717 N N . ARG A 1 95 ? -0.523 -2.513 1.921 1.00 94.12 95 ARG A N 1
ATOM 718 C CA . ARG A 1 95 ? -0.081 -3.199 0.704 1.00 94.12 95 ARG A CA 1
ATOM 719 C C . ARG A 1 95 ? -0.677 -2.516 -0.515 1.00 94.12 95 ARG A C 1
ATOM 721 O O . ARG A 1 95 ? -1.838 -2.114 -0.490 1.00 94.12 95 ARG A O 1
ATOM 728 N N . PHE A 1 96 ? 0.099 -2.462 -1.588 1.00 92.75 96 PHE A N 1
ATOM 729 C CA . PHE A 1 96 ? -0.327 -1.914 -2.869 1.00 92.75 96 PHE A CA 1
ATOM 730 C C . PHE A 1 96 ? -0.314 -3.027 -3.914 1.00 92.75 96 PHE A C 1
ATOM 732 O O . PHE A 1 96 ? 0.711 -3.660 -4.144 1.00 92.75 96 PHE A O 1
ATOM 739 N N . ARG A 1 97 ? -1.469 -3.270 -4.529 1.00 90.75 97 ARG A N 1
ATOM 740 C CA . ARG A 1 97 ? -1.664 -4.149 -5.686 1.00 90.75 97 ARG A CA 1
ATOM 741 C C . ARG A 1 97 ? -2.295 -3.337 -6.818 1.00 90.75 97 ARG A C 1
ATOM 743 O O . ARG A 1 97 ? -3.352 -3.658 -7.347 1.00 90.75 97 ARG A O 1
ATOM 750 N N . THR A 1 98 ? -1.686 -2.202 -7.131 1.00 89.00 98 THR A N 1
ATOM 751 C CA . THR A 1 98 ? -2.180 -1.308 -8.180 1.00 89.00 98 THR A CA 1
ATOM 752 C C . THR A 1 98 ? -1.529 -1.632 -9.518 1.00 89.00 98 THR A C 1
ATOM 754 O O . THR A 1 98 ? -0.452 -2.222 -9.564 1.00 89.00 98 THR A O 1
ATOM 757 N N . ARG A 1 99 ? -2.181 -1.240 -10.612 1.00 85.19 99 ARG A N 1
ATOM 758 C CA . ARG A 1 99 ? -1.637 -1.319 -11.977 1.00 85.19 99 ARG A CA 1
ATOM 759 C C . ARG A 1 99 ? -1.968 -0.040 -12.752 1.00 85.19 99 ARG A C 1
ATOM 761 O O . ARG A 1 99 ? -2.961 0.606 -12.407 1.00 85.19 99 ARG A O 1
ATOM 768 N N . PRO A 1 100 ? -1.199 0.342 -13.781 1.00 82.19 100 PRO A N 1
ATOM 769 C CA . PRO A 1 100 ? -1.545 1.505 -14.591 1.00 82.19 100 PRO A CA 1
ATOM 770 C C . PRO A 1 100 ? -2.848 1.253 -15.387 1.00 82.19 100 PRO A C 1
ATOM 772 O O . PRO A 1 100 ? -3.162 0.094 -15.698 1.00 82.19 100 PRO A O 1
ATOM 775 N N . PRO A 1 101 ? -3.645 2.295 -15.706 1.00 80.56 101 PRO A N 1
ATOM 776 C CA . PRO A 1 101 ? -4.775 2.177 -16.625 1.00 80.56 101 PRO A CA 1
ATOM 777 C C . PRO A 1 101 ? -4.272 1.827 -18.030 1.00 80.56 101 PRO A C 1
ATOM 779 O O . PRO A 1 101 ? -3.196 2.260 -18.428 1.00 80.56 101 PRO A O 1
ATOM 782 N N . ALA A 1 102 ? -5.054 1.067 -18.799 1.00 69.50 102 ALA A N 1
ATOM 783 C CA . ALA A 1 102 ? -4.631 0.601 -20.123 1.00 69.50 102 ALA A CA 1
ATOM 784 C C . ALA A 1 102 ? -4.478 1.730 -21.167 1.00 69.50 102 ALA A C 1
ATOM 786 O O . ALA A 1 102 ? -3.801 1.533 -22.169 1.00 69.50 102 ALA A O 1
ATOM 787 N N . GLU A 1 103 ? -5.090 2.900 -20.945 1.00 61.03 103 GLU A N 1
ATOM 788 C CA . GLU A 1 103 ? -5.211 3.961 -21.954 1.00 61.03 103 GLU A CA 1
ATOM 789 C C . GLU A 1 103 ? -5.219 5.363 -21.324 1.00 61.03 103 GLU A C 1
ATOM 791 O O . GLU A 1 103 ? -6.226 6.064 -21.393 1.00 61.03 103 GLU A O 1
ATOM 796 N N . THR A 1 104 ? -4.155 5.823 -20.659 1.00 48.59 104 THR A N 1
ATOM 797 C CA . THR A 1 104 ? -4.040 7.277 -20.401 1.00 48.59 104 THR A CA 1
ATOM 798 C C . THR A 1 104 ? -2.610 7.719 -20.129 1.00 48.59 104 THR A C 1
ATOM 800 O O . THR A 1 104 ? -2.236 7.826 -18.970 1.00 48.59 104 THR A O 1
ATOM 803 N N . GLU A 1 105 ? -1.821 8.061 -21.152 1.00 51.97 105 GLU A N 1
ATOM 804 C CA . GLU A 1 105 ? -0.606 8.855 -20.915 1.00 51.97 105 GLU A CA 1
ATOM 805 C C . GLU A 1 105 ? -0.350 9.892 -22.020 1.00 51.97 105 GLU A C 1
ATOM 807 O O . GLU A 1 105 ? -0.526 9.645 -23.212 1.00 51.97 105 GLU A O 1
ATOM 812 N N . HIS A 1 106 ? 0.037 11.089 -21.570 1.00 52.97 106 HIS A N 1
ATOM 813 C CA . HIS A 1 106 ? 0.481 12.239 -22.361 1.00 52.97 106 HIS A CA 1
ATOM 814 C C . HIS A 1 106 ? 1.645 11.854 -23.292 1.00 52.97 106 HIS A C 1
ATOM 816 O O . HIS A 1 106 ? 2.606 11.235 -22.847 1.00 52.97 106 HIS A O 1
ATOM 822 N N . GLY A 1 107 ? 1.580 12.265 -24.563 1.00 53.78 107 GLY A N 1
ATOM 823 C CA . GLY A 1 107 ? 2.361 11.688 -25.670 1.00 53.78 107 GLY A CA 1
ATOM 824 C C . GLY A 1 107 ? 3.895 11.684 -25.561 1.00 53.78 107 GLY A C 1
ATOM 825 O O . GLY A 1 107 ? 4.515 10.810 -26.153 1.00 53.78 107 GLY A O 1
ATOM 826 N N . GLU A 1 108 ? 4.522 12.594 -24.810 1.00 55.06 108 GLU A N 1
ATOM 827 C CA . GLU A 1 108 ? 5.991 12.597 -24.633 1.00 55.06 108 GLU A CA 1
ATOM 828 C C . GLU A 1 108 ? 6.447 11.732 -23.452 1.00 55.06 108 GLU A C 1
ATOM 830 O O . GLU A 1 108 ? 7.423 10.990 -23.561 1.00 55.06 108 GLU A O 1
ATOM 835 N N . LEU A 1 109 ? 5.709 11.772 -22.339 1.00 61.34 109 LEU A N 1
ATOM 836 C CA . LEU A 1 109 ? 5.985 10.924 -21.183 1.00 61.34 109 LEU A CA 1
ATOM 837 C C . LEU A 1 109 ? 5.651 9.458 -21.501 1.00 61.34 109 LEU A C 1
ATOM 839 O O . LEU A 1 109 ? 6.421 8.572 -21.155 1.00 61.34 109 LEU A O 1
ATOM 843 N N . LEU A 1 110 ? 4.584 9.223 -22.273 1.00 62.88 110 LEU A N 1
ATOM 844 C CA . LEU A 1 110 ? 4.226 7.907 -22.801 1.00 62.88 110 LEU A CA 1
ATOM 845 C C . LEU A 1 110 ? 5.346 7.314 -23.661 1.00 62.88 110 LEU A C 1
ATOM 847 O O . LEU A 1 110 ? 5.645 6.136 -23.524 1.00 62.88 110 LEU A O 1
ATOM 851 N N . ALA A 1 111 ? 5.983 8.110 -24.524 1.00 68.31 111 ALA A N 1
ATOM 852 C CA . ALA A 1 111 ? 7.078 7.624 -25.361 1.00 68.31 111 ALA A CA 1
ATOM 853 C C . ALA A 1 111 ? 8.296 7.206 -24.520 1.00 68.31 111 ALA A C 1
ATOM 855 O O . ALA A 1 111 ? 8.904 6.174 -24.792 1.00 68.31 111 ALA A O 1
ATOM 856 N N . LEU A 1 112 ? 8.624 7.967 -23.468 1.00 73.31 112 LEU A N 1
ATOM 857 C CA . LEU A 1 112 ? 9.668 7.587 -22.514 1.00 73.31 112 LEU A CA 1
ATOM 858 C C . LEU A 1 112 ? 9.286 6.325 -21.727 1.00 73.31 112 LEU A C 1
ATOM 860 O O . LEU A 1 112 ? 10.121 5.443 -21.546 1.00 73.31 112 LEU A O 1
ATOM 864 N N . HIS A 1 113 ? 8.036 6.223 -21.277 1.00 72.69 113 HIS A N 1
ATOM 865 C CA . HIS A 1 113 ? 7.545 5.057 -20.549 1.00 72.69 113 HIS A CA 1
ATOM 866 C C . HIS A 1 113 ? 7.530 3.798 -21.417 1.00 72.69 113 HIS A C 1
ATOM 868 O O . HIS A 1 113 ? 7.955 2.740 -20.961 1.00 72.69 113 HIS A O 1
ATOM 874 N N . GLN A 1 114 ? 7.089 3.918 -22.670 1.00 73.50 114 GLN A N 1
ATOM 875 C CA . GLN A 1 114 ? 7.128 2.847 -23.662 1.00 73.50 114 GLN A CA 1
ATOM 876 C C . GLN A 1 114 ? 8.568 2.427 -23.937 1.00 73.50 114 GLN A C 1
ATOM 878 O O . GLN A 1 114 ? 8.874 1.252 -23.815 1.00 73.50 114 GLN A O 1
ATOM 883 N N . ALA A 1 115 ? 9.475 3.375 -24.187 1.00 81.12 115 ALA A N 1
ATOM 884 C CA . ALA A 1 115 ? 10.884 3.064 -24.409 1.00 81.12 115 ALA A CA 1
ATOM 885 C C . ALA A 1 115 ? 11.530 2.357 -23.204 1.00 81.12 115 ALA A C 1
ATOM 887 O O . ALA A 1 115 ? 12.307 1.422 -23.384 1.00 81.12 115 ALA A O 1
ATOM 888 N N . LEU A 1 116 ? 11.201 2.775 -21.974 1.00 83.44 116 LEU A N 1
ATOM 889 C CA . LEU A 1 116 ? 11.682 2.103 -20.768 1.00 83.44 116 LEU A CA 1
ATOM 890 C C . LEU A 1 116 ? 11.116 0.684 -20.654 1.00 83.44 116 LEU A C 1
ATOM 892 O O . LEU A 1 116 ? 11.871 -0.242 -20.368 1.00 83.44 116 LEU A O 1
ATOM 896 N N . ARG A 1 117 ? 9.807 0.512 -20.867 1.00 81.38 117 ARG A N 1
ATOM 897 C CA . ARG A 1 117 ? 9.158 -0.803 -20.836 1.00 81.38 117 ARG A CA 1
ATOM 898 C C . ARG A 1 117 ? 9.767 -1.738 -21.872 1.00 81.38 117 ARG A C 1
ATOM 900 O O . ARG A 1 117 ? 10.145 -2.847 -21.517 1.00 81.38 117 ARG A O 1
ATOM 907 N N . ASP A 1 118 ? 9.901 -1.272 -23.108 1.00 82.88 118 ASP A N 1
ATOM 908 C CA . ASP A 1 118 ? 10.440 -2.052 -24.217 1.00 82.88 118 ASP A CA 1
ATOM 909 C C . ASP A 1 118 ? 11.889 -2.482 -23.930 1.00 82.88 118 ASP A C 1
ATOM 911 O O . ASP A 1 118 ? 12.241 -3.638 -24.157 1.00 82.88 118 ASP A O 1
ATOM 915 N N . GLU A 1 119 ? 12.724 -1.598 -23.366 1.00 87.38 119 GLU A N 1
ATOM 916 C CA . GLU A 1 119 ? 14.099 -1.955 -22.982 1.00 87.38 119 GLU A CA 1
ATOM 917 C C . GLU A 1 119 ? 14.127 -2.955 -21.816 1.00 87.38 119 GLU A C 1
ATOM 919 O O . GLU A 1 119 ? 14.927 -3.889 -21.833 1.00 87.38 119 GLU A O 1
ATOM 924 N N . LEU A 1 120 ? 13.257 -2.805 -20.811 1.00 86.31 120 LEU A N 1
ATOM 925 C CA . LEU A 1 120 ? 13.175 -3.749 -19.691 1.00 86.31 120 LEU A CA 1
ATOM 926 C C . LEU A 1 120 ? 12.647 -5.120 -20.132 1.00 86.31 120 LEU A C 1
ATOM 928 O O . LEU A 1 120 ? 13.140 -6.137 -19.648 1.00 86.31 120 LEU A O 1
ATOM 932 N N . GLU A 1 121 ? 11.691 -5.171 -21.060 1.00 84.06 121 GLU A N 1
ATOM 933 C CA . GLU A 1 121 ? 11.190 -6.416 -21.648 1.00 84.06 121 GLU A CA 1
ATOM 934 C C . GLU A 1 121 ? 12.260 -7.087 -22.518 1.00 84.06 121 GLU A C 1
ATOM 936 O O . GLU A 1 121 ? 12.502 -8.289 -22.382 1.00 84.06 121 GLU A O 1
ATOM 941 N N . ALA A 1 122 ? 12.976 -6.313 -23.340 1.00 85.75 122 ALA A N 1
ATOM 942 C CA . ALA A 1 122 ? 14.114 -6.806 -24.111 1.00 85.75 122 ALA A CA 1
ATOM 943 C C . ALA A 1 122 ? 15.227 -7.352 -23.203 1.00 85.75 122 ALA A C 1
ATOM 945 O O . ALA A 1 122 ? 15.818 -8.390 -23.502 1.00 85.75 122 ALA A O 1
ATOM 946 N N . LEU A 1 123 ? 15.485 -6.692 -22.071 1.00 86.00 123 LEU A N 1
ATOM 947 C CA . LEU A 1 123 ? 16.453 -7.141 -21.077 1.00 86.00 123 LEU A CA 1
ATOM 948 C C . LEU A 1 123 ? 15.979 -8.403 -20.332 1.00 86.00 123 LEU A C 1
ATOM 950 O O . LEU A 1 123 ? 16.787 -9.288 -20.065 1.00 86.00 123 LEU A O 1
ATOM 954 N N . ALA A 1 124 ? 14.681 -8.526 -20.033 1.00 84.31 124 ALA A N 1
ATOM 955 C CA . ALA A 1 124 ? 14.095 -9.727 -19.429 1.00 84.31 124 ALA A CA 1
ATOM 956 C C . ALA A 1 124 ? 14.172 -10.947 -20.362 1.00 84.31 124 ALA A C 1
ATOM 958 O O . ALA A 1 124 ? 14.335 -12.077 -19.901 1.00 84.31 124 ALA A O 1
ATOM 959 N N . ALA A 1 125 ? 14.050 -10.716 -21.671 1.00 86.12 125 ALA A N 1
ATOM 960 C CA . ALA A 1 125 ? 14.124 -11.745 -22.702 1.00 86.12 125 ALA A CA 1
ATOM 961 C C . ALA A 1 125 ? 15.562 -12.195 -23.028 1.00 86.12 125 ALA A C 1
ATOM 963 O O . ALA A 1 125 ? 15.733 -13.204 -23.716 1.00 86.12 125 ALA A O 1
ATOM 964 N N . ASP A 1 126 ? 16.584 -11.486 -22.532 1.00 87.81 126 ASP A N 1
ATOM 965 C CA . ASP A 1 126 ? 18.002 -11.791 -22.744 1.00 87.81 126 ASP A CA 1
ATOM 966 C C . ASP A 1 126 ? 18.731 -12.078 -21.412 1.00 87.81 126 ASP A C 1
ATOM 968 O O . ASP A 1 126 ? 19.334 -11.186 -20.800 1.00 87.81 126 ASP A O 1
ATOM 972 N N . PRO A 1 127 ? 18.740 -13.349 -20.959 1.00 82.00 127 PRO A N 1
ATOM 973 C CA . PRO A 1 127 ? 19.428 -13.749 -19.734 1.00 82.00 127 PRO A CA 1
ATOM 974 C C . PRO A 1 127 ? 20.937 -13.470 -19.747 1.00 82.00 127 PRO A C 1
ATOM 976 O O . PRO A 1 127 ? 21.531 -13.327 -18.679 1.00 82.00 127 PRO A O 1
ATOM 979 N N . GLN A 1 128 ? 21.572 -13.404 -20.926 1.00 83.88 128 GLN A N 1
ATOM 980 C CA . GLN A 1 128 ? 23.006 -13.132 -21.035 1.00 83.88 128 GLN A CA 1
ATOM 981 C C . GLN A 1 128 ? 23.296 -11.663 -20.741 1.00 83.88 128 GLN A C 1
ATOM 983 O O . GLN A 1 128 ? 24.153 -11.385 -19.903 1.00 83.88 128 GLN A O 1
ATOM 988 N N . ARG A 1 129 ? 22.537 -10.736 -21.341 1.00 85.38 129 ARG A N 1
ATOM 989 C CA . ARG A 1 129 ? 22.634 -9.303 -21.009 1.00 85.38 129 ARG A CA 1
ATOM 990 C C . ARG A 1 129 ? 22.301 -9.038 -19.549 1.00 85.38 129 ARG A C 1
ATOM 992 O O . ARG A 1 129 ? 22.961 -8.229 -18.906 1.00 85.38 129 ARG A O 1
ATOM 999 N N . LEU A 1 130 ? 21.311 -9.733 -18.995 1.00 84.06 130 LEU A N 1
ATOM 1000 C CA . LEU A 1 130 ? 20.943 -9.574 -17.591 1.00 84.06 130 LEU A CA 1
ATOM 1001 C C . LEU A 1 130 ? 22.055 -10.062 -16.641 1.00 84.06 130 LEU A C 1
ATOM 1003 O O . LEU A 1 130 ? 22.316 -9.426 -15.618 1.00 84.06 130 LEU A O 1
ATOM 1007 N N . ALA A 1 131 ? 22.772 -11.131 -17.008 1.00 83.69 131 ALA A N 1
ATOM 1008 C CA . ALA A 1 131 ? 23.913 -11.643 -16.247 1.00 83.69 131 ALA A CA 1
ATOM 1009 C C . ALA A 1 131 ? 25.100 -10.659 -16.183 1.00 83.69 131 ALA A C 1
ATOM 1011 O O . ALA A 1 131 ? 25.854 -10.683 -15.208 1.00 83.69 131 ALA A O 1
ATOM 1012 N N . GLU A 1 132 ? 25.247 -9.751 -17.157 1.00 87.25 132 GLU A N 1
ATOM 1013 C CA . GLU A 1 132 ? 26.288 -8.707 -17.145 1.00 87.25 132 GLU A CA 1
ATOM 1014 C C . GLU A 1 132 ? 26.141 -7.736 -15.962 1.00 87.25 132 GLU A C 1
ATOM 1016 O O . GLU A 1 132 ? 27.132 -7.175 -15.490 1.00 87.25 132 GLU A O 1
ATOM 1021 N N . TYR A 1 133 ? 24.925 -7.571 -15.430 1.00 82.75 133 TYR A N 1
ATOM 1022 C CA . TYR A 1 133 ? 24.656 -6.722 -14.267 1.00 82.75 133 TYR A CA 1
ATOM 1023 C C . TYR A 1 133 ? 24.946 -7.419 -12.929 1.00 82.75 133 TYR A C 1
ATOM 1025 O O . TYR A 1 133 ? 25.111 -6.743 -11.909 1.00 82.75 133 TYR A O 1
ATOM 1033 N N . GLY A 1 134 ? 25.072 -8.750 -12.917 1.00 79.75 134 GLY A N 1
ATOM 1034 C CA . GLY A 1 134 ? 25.321 -9.551 -11.714 1.00 79.75 134 GLY A CA 1
ATOM 1035 C C . GLY A 1 134 ? 26.513 -9.065 -10.870 1.00 79.75 134 GLY A C 1
ATOM 1036 O O . GLY A 1 134 ? 26.344 -8.842 -9.670 1.00 79.75 134 GLY A O 1
ATOM 1037 N N . PRO A 1 135 ? 27.703 -8.806 -11.452 1.00 82.50 135 PRO A N 1
ATOM 1038 C CA . PRO A 1 135 ? 28.858 -8.293 -10.711 1.00 82.50 135 PRO A CA 1
ATOM 1039 C C . PRO A 1 135 ? 28.618 -6.938 -10.029 1.00 82.50 135 PRO A C 1
ATOM 1041 O O . PRO A 1 135 ? 29.099 -6.718 -8.919 1.00 82.50 135 PRO A O 1
ATOM 1044 N N . ALA A 1 136 ? 27.859 -6.039 -10.663 1.00 82.69 136 ALA A N 1
ATOM 1045 C CA . ALA A 1 136 ? 27.528 -4.732 -10.093 1.00 82.69 136 ALA A CA 1
ATOM 1046 C C . ALA A 1 136 ? 26.509 -4.841 -8.943 1.00 82.69 136 ALA A C 1
ATOM 1048 O O . ALA A 1 136 ? 26.531 -4.030 -8.018 1.00 82.69 136 ALA A O 1
ATOM 1049 N N . LEU A 1 137 ? 25.643 -5.859 -8.979 1.00 78.94 137 LEU A N 1
ATOM 1050 C CA . LEU A 1 137 ? 24.626 -6.134 -7.961 1.00 78.94 137 LEU A CA 1
ATOM 1051 C C . LEU A 1 137 ? 25.122 -7.070 -6.843 1.00 78.94 137 LEU A C 1
ATOM 1053 O O . LEU A 1 137 ? 24.496 -7.150 -5.783 1.00 78.94 137 LEU A O 1
ATOM 1057 N N . ALA A 1 138 ? 26.266 -7.736 -7.023 1.00 77.06 138 ALA A N 1
ATOM 1058 C CA . ALA A 1 138 ? 26.860 -8.646 -6.042 1.00 77.06 138 ALA A CA 1
ATOM 1059 C C . ALA A 1 138 ? 27.048 -8.036 -4.630 1.00 77.06 138 ALA A C 1
ATOM 1061 O O . ALA A 1 138 ? 26.759 -8.733 -3.650 1.00 77.06 138 ALA A O 1
ATOM 1062 N N . PRO A 1 139 ? 27.447 -6.753 -4.467 1.00 77.62 139 PRO A N 1
ATOM 1063 C CA . PRO A 1 139 ? 27.529 -6.118 -3.149 1.00 77.62 139 PRO A CA 1
ATOM 1064 C C . PRO A 1 139 ? 26.174 -5.989 -2.444 1.00 77.62 139 PRO A C 1
ATOM 1066 O O . PRO A 1 139 ? 26.118 -6.004 -1.220 1.00 77.62 139 PRO A O 1
ATOM 1069 N N . LEU A 1 140 ? 25.070 -5.871 -3.191 1.00 70.81 140 LEU A N 1
ATOM 1070 C CA . LEU A 1 140 ? 23.731 -5.857 -2.601 1.00 70.81 140 LEU A CA 1
ATOM 1071 C C . LEU A 1 140 ? 23.380 -7.251 -2.086 1.00 70.81 140 LEU A C 1
ATOM 1073 O O . LEU A 1 140 ? 22.933 -7.387 -0.951 1.00 70.81 140 LEU A O 1
ATOM 1077 N N . GLY A 1 141 ? 23.665 -8.290 -2.876 1.00 70.88 141 GLY A N 1
ATOM 1078 C CA . GLY A 1 141 ? 23.441 -9.681 -2.481 1.00 70.88 141 GLY A CA 1
ATOM 1079 C C . GLY A 1 141 ? 24.093 -10.028 -1.144 1.00 70.88 141 GLY A C 1
ATOM 1080 O O . GLY A 1 141 ? 23.436 -10.592 -0.274 1.00 70.88 141 GLY A O 1
ATOM 1081 N N . SER A 1 142 ? 25.345 -9.624 -0.924 1.00 69.75 142 SER A N 1
ATOM 1082 C CA . SER A 1 142 ? 26.043 -9.897 0.340 1.00 69.75 142 SER A CA 1
ATOM 1083 C C . SER A 1 142 ? 25.450 -9.160 1.551 1.00 69.75 142 SER A C 1
ATOM 1085 O O . SER A 1 142 ? 25.518 -9.679 2.665 1.00 69.75 142 SER A O 1
ATOM 1087 N N . LEU A 1 143 ? 24.828 -7.995 1.346 1.00 71.38 143 LEU A N 1
ATOM 1088 C CA . LEU A 1 143 ? 24.195 -7.202 2.404 1.00 71.38 143 LEU A CA 1
ATOM 1089 C C . LEU A 1 143 ? 22.814 -7.736 2.812 1.00 71.38 143 LEU A C 1
ATOM 1091 O O . LEU A 1 143 ? 22.459 -7.662 3.989 1.00 71.38 143 LEU A O 1
ATOM 1095 N N . VAL A 1 144 ? 22.033 -8.270 1.865 1.00 69.31 144 VAL A N 1
ATOM 1096 C CA . VAL A 1 144 ? 20.638 -8.694 2.109 1.00 69.31 144 VAL A CA 1
ATOM 1097 C C . VAL A 1 144 ? 20.403 -10.208 2.120 1.00 69.31 144 VAL A C 1
ATOM 1099 O O . VAL A 1 144 ? 19.355 -10.633 2.611 1.00 69.31 144 VAL A O 1
ATOM 1102 N N . ALA A 1 145 ? 21.368 -11.033 1.693 1.00 62.78 145 ALA A N 1
ATOM 1103 C CA . ALA A 1 145 ? 21.263 -12.501 1.696 1.00 62.78 145 ALA A CA 1
ATOM 1104 C C . ALA A 1 145 ? 20.825 -13.148 3.031 1.00 62.78 145 ALA A C 1
ATOM 1106 O O . ALA A 1 145 ? 20.135 -14.166 2.974 1.00 62.78 145 ALA A O 1
ATOM 1107 N N . PRO A 1 146 ? 21.167 -12.620 4.230 1.00 59.62 146 PRO A N 1
ATOM 1108 C CA . PRO A 1 146 ? 20.700 -13.211 5.489 1.00 59.62 146 PRO A CA 1
ATOM 1109 C C . PRO A 1 146 ? 19.203 -13.003 5.767 1.00 59.62 146 PRO A C 1
ATOM 1111 O O . PRO A 1 146 ? 18.643 -13.699 6.611 1.00 59.62 146 PRO A O 1
ATOM 1114 N N . TYR A 1 147 ? 18.561 -12.040 5.099 1.00 58.25 147 TYR A N 1
ATOM 1115 C CA . TYR A 1 147 ? 17.222 -11.555 5.460 1.00 58.25 147 TYR A CA 1
ATOM 1116 C C . TYR A 1 147 ? 16.193 -11.709 4.343 1.00 58.25 147 TYR A C 1
ATOM 1118 O O . TYR A 1 147 ? 14.995 -11.787 4.610 1.00 58.25 147 TYR A O 1
ATOM 1126 N N . LEU A 1 148 ? 16.643 -11.761 3.094 1.00 59.38 148 LEU A N 1
ATOM 1127 C CA . LEU A 1 148 ? 15.796 -11.877 1.920 1.00 59.38 148 LEU A CA 1
ATOM 1128 C C . LEU A 1 148 ? 16.429 -12.919 1.001 1.00 59.38 148 LEU A C 1
ATOM 1130 O O . LEU A 1 148 ? 17.622 -12.852 0.723 1.00 59.38 148 LEU A O 1
ATOM 1134 N N . GLY A 1 149 ? 15.637 -13.872 0.506 1.00 61.25 149 GLY A N 1
ATOM 1135 C CA . GLY A 1 149 ? 16.068 -14.882 -0.471 1.00 61.25 149 GLY A CA 1
ATOM 1136 C C . GLY A 1 149 ? 16.394 -14.310 -1.857 1.00 61.25 149 GLY A C 1
ATOM 1137 O O . GLY A 1 149 ? 16.148 -14.972 -2.858 1.00 61.25 149 GLY A O 1
ATOM 1138 N N . LEU A 1 150 ? 16.891 -13.073 -1.919 1.00 63.34 150 LEU A N 1
ATOM 1139 C CA . LEU A 1 150 ? 17.268 -12.371 -3.133 1.00 63.34 150 LEU A CA 1
ATOM 1140 C C . LEU A 1 150 ? 18.559 -12.975 -3.686 1.00 63.34 150 LEU A C 1
ATOM 1142 O O . LEU A 1 150 ? 19.588 -13.012 -3.007 1.00 63.34 150 LEU A O 1
ATOM 1146 N N . ARG A 1 151 ? 18.485 -13.424 -4.940 1.00 68.81 151 ARG A N 1
ATOM 1147 C CA . ARG A 1 151 ? 19.609 -13.921 -5.740 1.00 68.81 151 ARG A CA 1
ATOM 1148 C C . ARG A 1 151 ? 19.885 -12.943 -6.884 1.00 68.81 151 ARG A C 1
ATOM 1150 O O . ARG A 1 151 ? 19.365 -13.132 -7.978 1.00 68.81 151 ARG A O 1
ATOM 1157 N N . PRO A 1 152 ? 20.632 -11.850 -6.636 1.00 67.50 152 PRO A N 1
ATOM 1158 C CA . PRO A 1 152 ? 20.997 -10.892 -7.684 1.00 67.50 152 PRO A CA 1
ATOM 1159 C C . PRO A 1 152 ? 22.018 -11.452 -8.690 1.00 67.50 152 PRO A C 1
ATOM 1161 O O . PRO A 1 152 ? 22.389 -10.770 -9.637 1.00 67.50 152 PRO A O 1
ATOM 1164 N N . ASP A 1 153 ? 22.493 -12.672 -8.456 1.00 71.50 153 ASP A N 1
ATOM 1165 C CA . ASP A 1 153 ? 23.349 -13.484 -9.313 1.00 71.50 153 ASP A CA 1
ATOM 1166 C C . ASP A 1 153 ? 22.563 -14.408 -10.261 1.00 71.50 153 ASP A C 1
ATOM 1168 O O . ASP A 1 153 ? 23.155 -14.975 -11.178 1.00 71.50 153 ASP A O 1
ATOM 1172 N N . ASP A 1 154 ? 21.248 -14.549 -10.066 1.00 79.19 154 ASP A N 1
ATOM 1173 C CA . ASP A 1 154 ? 20.378 -15.391 -10.887 1.00 79.19 154 ASP A CA 1
ATOM 1174 C C . ASP A 1 154 ? 19.586 -14.538 -11.903 1.00 79.19 154 ASP A C 1
ATOM 1176 O O . ASP A 1 154 ? 18.707 -13.762 -11.504 1.00 79.19 154 ASP A O 1
ATOM 1180 N N . PRO A 1 155 ? 19.862 -14.662 -13.217 1.00 77.56 155 PRO A N 1
ATOM 1181 C CA . PRO A 1 155 ? 19.178 -13.878 -14.239 1.00 77.56 155 PRO A CA 1
ATOM 1182 C C . PRO A 1 155 ? 17.678 -14.198 -14.323 1.00 77.56 155 PRO A C 1
ATOM 1184 O O . PRO A 1 155 ? 16.881 -13.290 -14.544 1.00 77.56 155 PRO A O 1
ATOM 1187 N N . GLU A 1 156 ? 17.242 -15.437 -14.080 1.00 78.88 156 GLU A N 1
ATOM 1188 C CA . GLU A 1 156 ? 15.806 -15.760 -14.104 1.00 78.88 156 GLU A CA 1
ATOM 1189 C C . GLU A 1 156 ? 15.071 -15.071 -12.948 1.00 78.88 156 GLU A C 1
ATOM 1191 O O . GLU A 1 156 ? 13.967 -14.539 -13.110 1.00 78.88 156 GLU A O 1
ATOM 1196 N N . HIS A 1 157 ? 15.717 -15.012 -11.780 1.00 75.12 157 HIS A N 1
ATOM 1197 C CA . HIS A 1 157 ? 15.180 -14.314 -10.620 1.00 75.12 157 HIS A CA 1
ATOM 1198 C C . HIS A 1 157 ? 15.143 -12.798 -10.830 1.00 75.12 157 HIS A C 1
ATOM 1200 O O . HIS A 1 157 ? 14.160 -12.156 -10.464 1.00 75.12 157 HIS A O 1
ATOM 1206 N N . LEU A 1 158 ? 16.178 -12.216 -11.442 1.00 76.38 158 LEU A N 1
ATOM 1207 C CA . LEU A 1 158 ? 16.198 -10.797 -11.801 1.00 76.38 158 LEU A CA 1
ATOM 1208 C C . LEU A 1 158 ? 15.079 -10.453 -12.791 1.00 76.38 158 LEU A C 1
ATOM 1210 O O . LEU A 1 158 ? 14.370 -9.470 -12.574 1.00 76.38 158 LEU A O 1
ATOM 1214 N N . ALA A 1 159 ? 14.862 -11.282 -13.816 1.00 80.94 159 ALA A N 1
ATOM 1215 C CA . ALA A 1 159 ? 13.832 -11.059 -14.828 1.00 80.94 159 ALA A CA 1
ATOM 1216 C C . ALA A 1 159 ? 12.426 -10.993 -14.209 1.00 80.94 159 ALA A C 1
ATOM 1218 O O . ALA A 1 159 ? 11.661 -10.072 -14.497 1.00 80.94 159 ALA A O 1
ATOM 1219 N N . ALA A 1 160 ? 12.117 -11.889 -13.265 1.00 80.56 160 ALA A N 1
ATOM 1220 C CA . ALA A 1 160 ? 10.842 -11.896 -12.540 1.00 80.56 160 ALA A CA 1
ATOM 1221 C C . ALA A 1 160 ? 10.594 -10.628 -11.695 1.00 80.56 160 ALA A C 1
ATOM 1223 O O . ALA A 1 160 ? 9.468 -10.373 -11.266 1.00 80.56 160 ALA A O 1
ATOM 1224 N N . ARG A 1 161 ? 11.639 -9.836 -11.428 1.00 78.69 161 ARG A N 1
ATOM 1225 C CA . ARG A 1 161 ? 11.582 -8.605 -10.630 1.00 78.69 161 ARG A CA 1
ATOM 1226 C C . ARG A 1 161 ? 11.551 -7.337 -11.481 1.00 78.69 161 ARG A C 1
ATOM 1228 O O . ARG A 1 161 ? 11.231 -6.279 -10.938 1.00 78.69 161 ARG A O 1
ATOM 1235 N N . LEU A 1 162 ? 11.838 -7.420 -12.783 1.00 81.00 162 LEU A N 1
ATOM 1236 C CA . LEU A 1 162 ? 11.923 -6.249 -13.663 1.00 81.00 162 LEU A CA 1
ATOM 1237 C C . LEU A 1 162 ? 10.595 -5.494 -13.778 1.00 81.00 162 LEU A C 1
ATOM 1239 O O . LEU A 1 162 ? 10.613 -4.269 -13.805 1.00 81.00 162 LEU A O 1
ATOM 1243 N N . SER A 1 163 ? 9.449 -6.179 -13.723 1.00 71.62 163 SER A N 1
ATOM 1244 C CA . SER A 1 163 ? 8.137 -5.510 -13.706 1.00 71.62 163 SER A CA 1
ATOM 1245 C C . SER A 1 163 ? 7.929 -4.625 -12.471 1.00 71.62 163 SER A C 1
ATOM 1247 O O . SER A 1 163 ? 7.269 -3.592 -12.540 1.00 71.62 163 SER A O 1
ATOM 1249 N N . GLU A 1 164 ? 8.510 -4.993 -11.327 1.00 75.75 164 GLU A N 1
ATOM 1250 C CA . GLU A 1 164 ? 8.442 -4.164 -10.119 1.00 75.75 164 GLU A CA 1
ATOM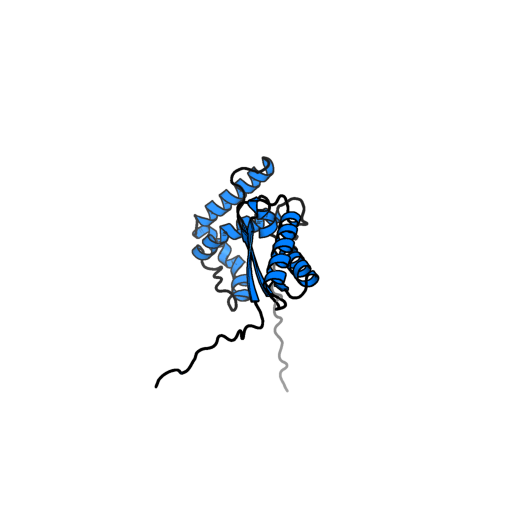 1251 C C . GLU A 1 164 ? 9.450 -3.008 -10.168 1.00 75.75 164 GLU A C 1
ATOM 1253 O O . GLU A 1 164 ? 9.168 -1.921 -9.662 1.00 75.75 164 GLU A O 1
ATOM 1258 N N . VAL A 1 165 ? 10.596 -3.210 -10.829 1.00 82.12 165 VAL A N 1
ATOM 1259 C CA . VAL A 1 165 ? 11.572 -2.147 -11.111 1.00 82.12 165 VAL A CA 1
ATOM 1260 C C . VAL A 1 165 ? 10.990 -1.112 -12.077 1.00 82.12 165 VAL A C 1
ATOM 1262 O O . VAL A 1 165 ? 11.152 0.080 -11.830 1.00 82.12 165 VAL A O 1
ATOM 1265 N N . GLU A 1 166 ? 10.275 -1.540 -13.122 1.00 79.25 166 GLU A N 1
ATOM 1266 C CA . GLU A 1 166 ? 9.565 -0.651 -14.051 1.00 79.25 166 GLU A CA 1
ATOM 1267 C C . GLU A 1 166 ? 8.647 0.301 -13.278 1.00 79.25 166 GLU A C 1
ATOM 1269 O O . GLU A 1 166 ? 8.802 1.518 -13.363 1.00 79.25 166 GLU A O 1
ATOM 1274 N N . ALA A 1 167 ? 7.752 -0.243 -12.447 1.00 72.38 167 ALA A N 1
ATOM 1275 C CA . ALA A 1 167 ? 6.806 0.551 -11.665 1.00 72.38 167 ALA A CA 1
ATOM 1276 C C . ALA A 1 167 ? 7.504 1.572 -10.744 1.00 72.38 167 ALA A C 1
ATOM 1278 O O . ALA A 1 167 ? 7.043 2.709 -10.608 1.00 72.38 167 ALA A O 1
ATOM 1279 N N . LEU A 1 168 ? 8.634 1.186 -10.143 1.00 78.69 168 LEU A N 1
ATOM 1280 C CA . LEU A 1 168 ? 9.438 2.063 -9.292 1.00 78.69 168 LEU A CA 1
ATOM 1281 C C . LEU A 1 168 ? 10.117 3.189 -10.091 1.00 78.69 168 LEU A C 1
ATOM 1283 O O . LEU A 1 168 ? 10.086 4.345 -9.670 1.00 78.69 168 LEU A O 1
ATOM 1287 N N . LEU A 1 169 ? 10.706 2.879 -11.248 1.00 79.88 169 LEU A N 1
ATOM 1288 C CA . LEU A 1 169 ? 11.368 3.867 -12.105 1.00 79.88 169 LEU A CA 1
ATOM 1289 C C . LEU A 1 169 ? 10.374 4.883 -12.670 1.00 79.88 169 LEU A C 1
ATOM 1291 O O . LEU A 1 169 ? 10.651 6.081 -12.643 1.00 79.88 169 LEU A O 1
ATOM 1295 N N . LEU A 1 170 ? 9.198 4.427 -13.109 1.00 74.25 170 LEU A N 1
ATOM 1296 C CA . LEU A 1 170 ? 8.142 5.314 -13.598 1.00 74.25 170 LEU A CA 1
ATOM 1297 C C . LEU A 1 170 ? 7.665 6.290 -12.519 1.00 74.25 170 LEU A C 1
ATOM 1299 O O . LEU A 1 170 ? 7.439 7.466 -12.795 1.00 74.25 170 LEU A O 1
ATOM 1303 N N . GLY A 1 171 ? 7.558 5.836 -11.271 1.00 68.19 171 GLY A N 1
ATOM 1304 C CA . GLY A 1 171 ? 7.195 6.725 -10.173 1.00 68.19 171 GLY A CA 1
ATOM 1305 C C . GLY A 1 171 ? 8.282 7.734 -9.790 1.00 68.19 171 GLY A C 1
ATOM 1306 O O . GLY A 1 171 ? 7.944 8.845 -9.391 1.00 68.19 171 GLY A O 1
ATOM 1307 N N . LEU A 1 172 ? 9.566 7.394 -9.956 1.00 72.25 172 LEU A N 1
ATOM 1308 C CA . LEU A 1 172 ? 10.699 8.303 -9.710 1.00 72.25 172 LEU A CA 1
ATOM 1309 C C . LEU A 1 172 ? 10.874 9.379 -10.794 1.00 72.25 172 LEU A C 1
ATOM 1311 O O . LEU A 1 172 ? 11.474 10.423 -10.535 1.00 72.25 172 LEU A O 1
ATOM 1315 N N . LEU A 1 173 ? 10.396 9.109 -12.010 1.00 67.06 173 LEU A N 1
ATOM 1316 C CA . LEU A 1 173 ? 10.474 10.015 -13.159 1.00 67.06 173 LEU A CA 1
ATOM 1317 C C . LEU A 1 173 ? 9.285 10.987 -13.241 1.00 67.06 173 LEU A C 1
ATOM 1319 O O . LEU A 1 173 ? 9.287 11.884 -14.084 1.00 67.06 173 LEU A O 1
ATOM 1323 N N . ALA A 1 174 ? 8.287 10.846 -12.363 1.00 62.22 174 ALA A N 1
ATOM 1324 C CA . ALA A 1 174 ? 7.151 11.756 -12.300 1.00 62.22 174 ALA A CA 1
ATOM 1325 C C . ALA A 1 174 ? 7.597 13.189 -11.908 1.00 62.22 174 ALA A C 1
ATOM 1327 O O . ALA A 1 174 ? 8.436 13.354 -11.018 1.00 62.22 174 ALA A O 1
ATOM 1328 N N . PRO A 1 175 ? 7.027 14.238 -12.534 1.00 53.88 175 PRO A N 1
ATOM 1329 C CA . PRO A 1 175 ? 7.568 15.606 -12.527 1.00 53.88 175 PRO A CA 1
ATOM 1330 C C . PRO A 1 175 ? 7.627 16.313 -11.159 1.00 53.88 175 PRO A C 1
ATOM 1332 O O . PRO A 1 175 ? 8.309 17.327 -11.039 1.00 53.88 175 PRO A O 1
ATOM 1335 N N .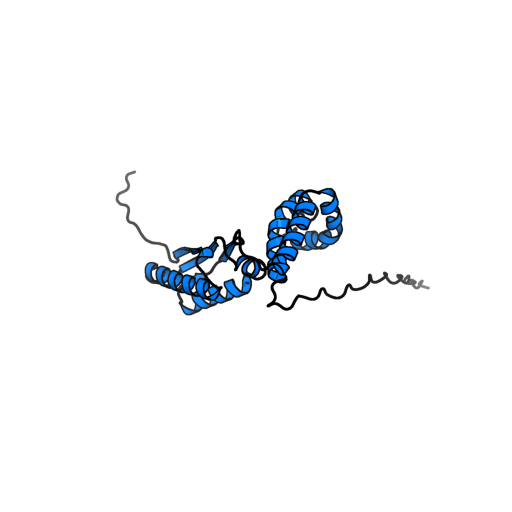 ASP A 1 176 ? 6.962 15.793 -10.124 1.00 51.91 176 ASP A N 1
ATOM 1336 C CA . ASP A 1 176 ? 6.838 16.449 -8.813 1.00 51.91 176 ASP A CA 1
ATOM 1337 C C . ASP A 1 176 ? 7.889 16.018 -7.765 1.00 51.91 176 ASP A C 1
ATOM 1339 O O . ASP A 1 176 ? 7.746 16.363 -6.588 1.00 51.91 176 ASP A O 1
ATOM 1343 N N . HIS A 1 177 ? 8.952 15.279 -8.131 1.00 48.16 177 HIS A N 1
ATOM 1344 C CA . HIS A 1 177 ? 9.930 14.800 -7.139 1.00 48.16 177 HIS A CA 1
ATOM 1345 C C . HIS A 1 177 ? 11.405 15.154 -7.425 1.00 48.16 177 HIS A C 1
ATOM 1347 O O . HIS A 1 177 ? 11.888 14.948 -8.539 1.00 48.16 177 HIS A O 1
ATOM 1353 N N . PRO A 1 178 ? 12.174 15.642 -6.421 1.00 44.25 178 PRO A N 1
ATOM 1354 C CA . PRO A 1 178 ? 13.620 15.794 -6.537 1.00 44.25 178 PRO A CA 1
ATOM 1355 C C . PRO A 1 178 ? 14.288 14.428 -6.721 1.00 44.25 178 PRO A C 1
ATOM 1357 O O . PRO A 1 178 ? 14.285 13.589 -5.822 1.00 44.25 178 PRO A O 1
ATOM 1360 N N . HIS A 1 179 ? 14.903 14.219 -7.883 1.00 46.47 179 HIS A N 1
ATOM 1361 C CA . HIS A 1 179 ? 15.671 13.011 -8.163 1.00 46.47 179 HIS A CA 1
ATOM 1362 C C . HIS A 1 179 ? 16.803 12.844 -7.132 1.00 46.47 179 HIS A C 1
ATOM 1364 O O . HIS A 1 179 ? 17.584 13.788 -6.936 1.00 46.47 179 HIS A O 1
ATOM 1370 N N . PRO A 1 180 ? 16.963 11.668 -6.496 1.00 43.03 180 PRO A N 1
ATOM 1371 C CA . PRO A 1 180 ? 18.172 11.385 -5.742 1.00 43.03 180 PRO A CA 1
ATOM 1372 C C . PRO A 1 180 ? 19.342 11.421 -6.728 1.00 43.03 180 PRO A C 1
ATOM 1374 O O . PRO A 1 180 ? 19.465 10.560 -7.599 1.00 43.03 180 PRO A O 1
ATOM 1377 N N . ARG A 1 181 ? 20.194 12.451 -6.633 1.00 36.09 181 ARG A N 1
ATOM 1378 C CA . ARG A 1 181 ? 21.445 12.463 -7.394 1.00 36.09 181 ARG A CA 1
ATOM 1379 C C . ARG A 1 181 ? 22.226 11.220 -6.981 1.00 36.09 181 ARG A C 1
ATOM 1381 O O . ARG A 1 181 ? 22.453 11.060 -5.778 1.00 36.09 181 ARG A O 1
ATOM 1388 N N . PRO A 1 182 ? 22.669 10.373 -7.926 1.00 36.06 182 PRO A N 1
ATOM 1389 C CA . PRO A 1 182 ? 23.645 9.357 -7.583 1.00 36.06 182 PRO A CA 1
ATOM 1390 C C . PRO A 1 182 ? 24.814 10.077 -6.912 1.00 36.06 182 PRO A C 1
ATOM 1392 O O . PRO A 1 182 ? 25.271 11.118 -7.401 1.00 36.06 182 PRO A O 1
ATOM 1395 N N . ALA A 1 183 ? 25.244 9.572 -5.753 1.00 40.12 183 ALA A N 1
ATOM 1396 C CA . ALA A 1 183 ? 26.485 10.030 -5.152 1.00 40.12 183 ALA A CA 1
ATOM 1397 C C . ALA A 1 183 ? 27.544 9.975 -6.256 1.00 40.12 183 ALA A C 1
ATOM 1399 O O . ALA A 1 183 ? 27.656 8.954 -6.939 1.00 40.12 183 ALA A O 1
ATOM 1400 N N . ALA A 1 184 ? 28.222 11.103 -6.494 1.00 38.19 184 ALA A N 1
ATOM 1401 C CA . ALA A 1 184 ? 29.235 11.212 -7.531 1.00 38.19 184 ALA A CA 1
ATOM 1402 C C . ALA A 1 184 ? 30.120 9.966 -7.472 1.00 38.19 184 ALA A C 1
ATOM 1404 O O . ALA A 1 184 ? 30.607 9.628 -6.393 1.00 38.19 184 ALA A O 1
ATOM 1405 N N . HIS A 1 185 ? 30.242 9.267 -8.604 1.00 37.28 185 HIS A N 1
ATOM 1406 C CA . HIS A 1 185 ? 31.077 8.082 -8.743 1.00 37.28 185 HIS A CA 1
ATOM 1407 C C . HIS A 1 185 ? 32.443 8.403 -8.135 1.00 37.28 185 HIS A C 1
ATOM 1409 O O . HIS A 1 185 ? 33.193 9.209 -8.687 1.00 37.28 185 HIS A O 1
ATOM 1415 N N . LEU A 1 186 ? 32.718 7.871 -6.940 1.00 38.75 186 LEU A N 1
ATOM 1416 C CA . LEU A 1 186 ? 34.004 8.074 -6.300 1.00 38.75 186 LEU A CA 1
ATOM 1417 C C . LEU A 1 186 ? 34.990 7.292 -7.173 1.00 38.75 186 LEU A C 1
ATOM 1419 O O . LEU A 1 186 ? 34.802 6.081 -7.314 1.00 38.75 186 LEU A O 1
ATOM 1423 N N . PRO A 1 187 ? 35.975 7.942 -7.819 1.00 34.66 187 PRO A N 1
ATOM 1424 C CA . PRO A 1 187 ? 36.933 7.212 -8.630 1.00 34.66 187 PRO A CA 1
ATOM 1425 C C . PRO A 1 187 ? 37.591 6.150 -7.752 1.00 34.66 187 PRO A C 1
ATOM 1427 O O . PRO A 1 187 ? 37.865 6.405 -6.575 1.00 34.66 187 PRO A O 1
ATOM 1430 N N . ALA A 1 188 ? 37.789 4.959 -8.323 1.00 41.44 188 ALA A N 1
ATOM 1431 C CA . ALA A 1 188 ? 38.449 3.846 -7.660 1.00 41.44 188 ALA A CA 1
ATOM 1432 C C . ALA A 1 188 ? 39.716 4.358 -6.965 1.00 41.44 188 ALA A C 1
ATOM 1434 O O . ALA A 1 188 ? 40.625 4.877 -7.614 1.00 41.44 188 ALA A O 1
ATOM 1435 N N . GLN A 1 189 ? 39.738 4.285 -5.633 1.00 48.00 189 GLN A N 1
ATOM 1436 C CA . GLN A 1 189 ? 40.935 4.619 -4.880 1.00 48.00 189 GLN A CA 1
ATOM 1437 C C . GLN A 1 189 ? 41.950 3.517 -5.153 1.00 48.00 189 GLN A C 1
ATOM 1439 O O . GLN A 1 189 ? 41.773 2.381 -4.712 1.00 48.00 189 GLN A O 1
ATOM 1444 N N . ASP A 1 190 ? 42.981 3.863 -5.920 1.00 41.69 190 ASP A N 1
ATOM 1445 C CA . ASP A 1 190 ? 44.143 3.012 -6.145 1.00 41.69 190 ASP A CA 1
ATOM 1446 C C . ASP A 1 190 ? 44.710 2.610 -4.771 1.00 41.69 190 ASP A C 1
ATOM 1448 O O . ASP A 1 190 ? 44.958 3.494 -3.936 1.00 41.69 190 ASP A O 1
ATOM 1452 N N . PRO A 1 191 ? 44.874 1.310 -4.468 1.00 40.59 191 PRO A N 1
ATOM 1453 C CA . PRO A 1 191 ? 45.391 0.899 -3.176 1.00 40.59 191 PRO A CA 1
ATOM 1454 C C . PRO A 1 191 ? 46.819 1.432 -3.025 1.00 40.59 191 PRO A C 1
ATOM 1456 O O . PRO A 1 191 ? 47.727 1.066 -3.770 1.00 40.59 191 PRO A O 1
ATOM 1459 N N . ALA A 1 192 ? 47.011 2.322 -2.048 1.00 46.16 192 ALA A N 1
ATOM 1460 C CA . ALA A 1 192 ? 48.318 2.867 -1.712 1.00 46.16 192 ALA A CA 1
ATOM 1461 C C . ALA A 1 192 ? 49.322 1.725 -1.447 1.00 46.16 192 ALA A C 1
ATOM 1463 O O . ALA A 1 192 ? 48.965 0.734 -0.800 1.00 46.16 192 ALA A O 1
ATOM 1464 N N . PRO A 1 193 ? 50.584 1.839 -1.903 1.00 38.31 193 PRO A N 1
ATOM 1465 C CA . PRO A 1 193 ? 51.564 0.784 -1.711 1.00 38.31 193 PRO A CA 1
ATOM 1466 C C . PRO A 1 193 ? 51.842 0.602 -0.217 1.00 38.31 1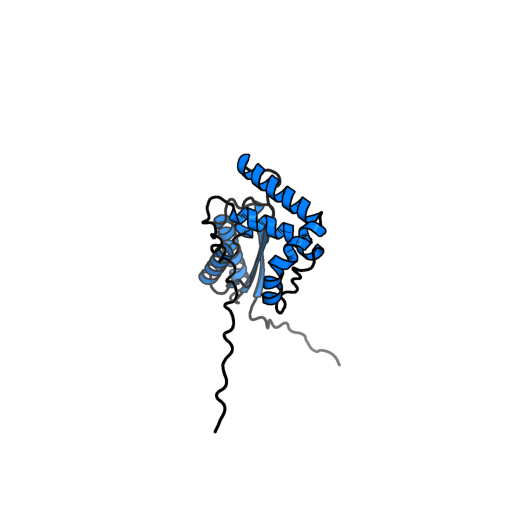93 PRO A C 1
ATOM 1468 O O . PRO A 1 193 ? 52.258 1.532 0.479 1.00 38.31 193 PRO A O 1
ATOM 1471 N N . VAL A 1 194 ? 51.619 -0.620 0.267 1.00 44.66 194 VAL A N 1
ATOM 1472 C CA . VAL A 1 194 ? 51.986 -1.064 1.613 1.00 44.66 194 VAL A CA 1
ATOM 1473 C C . VAL A 1 194 ? 53.497 -0.886 1.770 1.00 44.66 194 VAL A C 1
ATOM 1475 O O . VAL A 1 194 ? 54.285 -1.653 1.217 1.00 44.66 194 VAL A O 1
ATOM 1478 N N . ARG A 1 195 ? 53.925 0.147 2.505 1.00 40.06 195 ARG A N 1
ATOM 1479 C CA . ARG A 1 195 ? 55.318 0.264 2.948 1.00 40.06 195 ARG A CA 1
ATOM 1480 C C . ARG A 1 195 ? 55.601 -0.879 3.918 1.00 40.06 195 ARG A C 1
ATOM 1482 O O . ARG A 1 195 ? 54.967 -0.970 4.967 1.00 40.06 195 ARG A O 1
ATOM 1489 N N . ALA A 1 196 ? 56.550 -1.734 3.547 1.00 42.41 196 ALA A N 1
ATOM 1490 C CA . ALA A 1 196 ? 57.085 -2.780 4.402 1.00 42.41 196 ALA A CA 1
ATOM 1491 C C . ALA A 1 196 ? 57.558 -2.173 5.731 1.00 42.41 196 ALA A C 1
ATOM 1493 O O . ALA A 1 196 ? 58.373 -1.252 5.749 1.00 42.41 196 ALA A O 1
ATOM 1494 N N . SER A 1 197 ? 57.015 -2.668 6.841 1.00 45.19 197 SER A N 1
ATOM 1495 C CA . SER A 1 197 ? 57.527 -2.359 8.171 1.00 45.19 197 SER A CA 1
ATOM 1496 C C . SER A 1 197 ? 58.881 -3.046 8.340 1.00 45.19 197 SER A C 1
ATOM 1498 O O . SER A 1 197 ? 58.948 -4.269 8.454 1.00 45.19 197 SER A O 1
ATOM 1500 N N . GLU A 1 198 ? 59.960 -2.266 8.334 1.00 43.97 198 GLU A N 1
ATOM 1501 C CA . GLU A 1 198 ? 61.281 -2.730 8.752 1.00 43.97 198 GLU A CA 1
ATOM 1502 C C . GLU A 1 198 ? 61.239 -3.103 10.244 1.00 43.97 198 GLU A C 1
ATOM 1504 O O . GLU A 1 198 ? 60.891 -2.295 11.106 1.00 43.97 198 GLU A O 1
ATOM 1509 N N . HIS A 1 199 ? 61.550 -4.367 10.531 1.00 42.59 199 HIS A N 1
ATOM 1510 C CA . HIS A 1 199 ? 61.788 -4.899 11.872 1.00 42.59 199 HIS A CA 1
ATOM 1511 C C . HIS A 1 199 ? 63.144 -4.385 12.388 1.00 42.59 199 HIS A C 1
ATOM 1513 O O . HIS A 1 199 ? 64.129 -4.515 11.659 1.00 42.59 199 HIS A O 1
ATOM 1519 N N . PRO A 1 200 ? 63.265 -3.879 13.627 1.00 48.59 200 PRO A N 1
ATOM 1520 C CA . PRO A 1 200 ? 64.575 -3.662 14.224 1.00 48.59 200 PRO A CA 1
ATOM 1521 C C . PRO A 1 200 ? 65.127 -4.984 14.793 1.00 48.59 200 PRO A C 1
ATOM 1523 O O . PRO A 1 200 ? 64.482 -5.633 15.617 1.00 48.59 200 PRO A O 1
ATOM 1526 N N . GLU A 1 201 ? 66.323 -5.381 14.349 1.00 42.53 201 GLU A N 1
ATOM 1527 C CA . GLU A 1 201 ? 67.122 -6.457 14.958 1.00 42.53 201 GLU A CA 1
ATOM 1528 C C . GLU A 1 201 ? 67.544 -6.084 16.394 1.00 42.53 201 GLU A C 1
ATOM 1530 O O . GLU A 1 201 ? 67.978 -4.950 16.626 1.00 42.53 201 GLU A O 1
ATOM 1535 N N . PRO A 1 202 ? 67.489 -7.017 17.361 1.00 51.16 202 PRO A N 1
ATOM 1536 C CA . PRO A 1 202 ? 68.063 -6.805 18.682 1.00 51.16 202 PRO A CA 1
ATOM 1537 C C . PRO A 1 202 ? 69.565 -7.141 18.692 1.00 51.16 202 PRO A C 1
ATOM 1539 O O . PRO A 1 202 ? 69.990 -8.160 18.148 1.00 51.16 202 PRO A O 1
ATOM 1542 N N . ARG A 1 203 ? 70.357 -6.296 19.360 1.00 46.53 203 ARG A N 1
ATOM 1543 C CA . ARG A 1 203 ? 71.730 -6.587 19.795 1.00 46.53 203 ARG A CA 1
ATOM 1544 C C . ARG A 1 203 ? 71.764 -6.815 21.298 1.00 46.53 203 ARG A C 1
ATOM 1546 O O . ARG A 1 203 ? 71.018 -6.094 21.998 1.00 46.53 203 ARG A O 1
#

Foldseek 3Di:
DDDPDDDDDPPDQEAEEEAEFEQAPDPDLVSSLVVLLVVLLVVCVVVVPGAYEYEYEYAEAHPCQLQCLQPVPVSVVSSQVSQVVNPSYGYPYYHYHYDHDPDDDDDPLVVVLVVLVVVLVVQLVDLPNQQVCLVVCVVVCVVCVVPDVDDSNGSNSVSVCSVSVSSNVSSLPPPPDDRDDPDPPDPPDDPDDPDDDDDDDDD